Protein AF-A0A7K4F804-F1 (afdb_monomer_lite)

Structure (mmCIF, N/CA/C/O backbone):
data_AF-A0A7K4F804-F1
#
_entry.id   AF-A0A7K4F804-F1
#
loop_
_atom_site.group_PDB
_atom_site.id
_atom_site.type_symbol
_atom_site.label_atom_id
_atom_site.label_alt_id
_atom_site.label_comp_id
_atom_site.label_asym_id
_atom_site.label_entity_id
_atom_site.label_seq_id
_atom_site.pdbx_PDB_ins_code
_atom_site.Cartn_x
_atom_site.Cartn_y
_atom_site.Cartn_z
_atom_site.occupancy
_atom_site.B_iso_or_equiv
_atom_site.auth_seq_id
_atom_site.auth_comp_id
_atom_site.auth_asym_id
_atom_site.auth_atom_id
_atom_site.pdbx_PDB_model_num
ATOM 1 N N . MET A 1 1 ? -7.819 -36.019 -19.120 1.00 39.34 1 MET A N 1
ATOM 2 C CA . MET A 1 1 ? -6.553 -35.539 -18.529 1.00 39.34 1 MET A CA 1
ATOM 3 C C . MET A 1 1 ? -6.756 -34.069 -18.214 1.00 39.34 1 MET A C 1
ATOM 5 O O . MET A 1 1 ? -6.611 -33.226 -19.093 1.00 39.34 1 MET A O 1
ATOM 9 N N . ASP A 1 2 ? -7.249 -33.785 -17.011 1.00 41.47 2 ASP A N 1
ATOM 10 C CA . ASP A 1 2 ? -7.582 -32.423 -16.605 1.00 41.47 2 ASP A CA 1
ATOM 11 C C . ASP A 1 2 ? -6.303 -31.604 -16.473 1.00 41.47 2 ASP A C 1
ATOM 13 O O . ASP A 1 2 ? -5.408 -31.933 -15.695 1.00 41.47 2 ASP A O 1
ATOM 17 N N . LYS A 1 3 ? -6.200 -30.529 -17.260 1.00 46.41 3 LYS A N 1
ATOM 18 C CA . LYS A 1 3 ? -5.181 -29.506 -17.043 1.00 46.41 3 LYS A CA 1
ATOM 19 C C . LYS A 1 3 ? -5.482 -28.873 -15.690 1.00 46.41 3 LYS A C 1
ATOM 21 O O . LYS A 1 3 ? -6.382 -28.041 -15.589 1.00 46.41 3 LYS A O 1
ATOM 26 N N . GLN A 1 4 ? -4.737 -29.268 -14.661 1.00 49.12 4 GLN A N 1
ATOM 27 C CA . GLN A 1 4 ? -4.652 -28.530 -13.407 1.00 49.12 4 GLN A CA 1
ATOM 28 C C . GLN A 1 4 ? -4.276 -27.087 -13.767 1.00 49.12 4 GLN A C 1
ATOM 30 O O . GLN A 1 4 ? -3.139 -26.794 -14.137 1.00 49.12 4 GLN A O 1
ATOM 35 N N . LYS A 1 5 ? -5.261 -26.185 -13.758 1.00 51.41 5 LYS A N 1
ATOM 36 C CA . LYS A 1 5 ? -5.016 -24.749 -13.874 1.00 51.41 5 LYS A CA 1
ATOM 37 C C . LYS A 1 5 ? -4.172 -24.387 -12.659 1.00 51.41 5 LYS A C 1
ATOM 39 O O . LYS A 1 5 ? -4.686 -24.413 -11.542 1.00 51.41 5 LYS A O 1
ATOM 44 N N . LEU A 1 6 ? -2.888 -24.090 -12.867 1.00 54.19 6 LEU A N 1
ATOM 45 C CA . LEU A 1 6 ? -2.067 -23.462 -11.838 1.00 54.19 6 LEU A CA 1
ATOM 46 C C . LEU A 1 6 ? -2.849 -22.257 -11.316 1.00 54.19 6 LEU A C 1
ATOM 48 O O . LEU A 1 6 ? -3.247 -21.379 -12.086 1.00 54.19 6 LEU A O 1
ATOM 52 N N . LYS A 1 7 ? -3.141 -22.262 -10.016 1.00 62.34 7 LYS A N 1
ATOM 53 C CA . LYS A 1 7 ? -3.810 -21.145 -9.362 1.00 62.34 7 LYS A CA 1
ATOM 54 C C . LYS A 1 7 ? -2.771 -20.040 -9.202 1.00 62.34 7 LYS A C 1
ATOM 56 O O . LYS A 1 7 ? -2.090 -19.976 -8.185 1.00 62.34 7 LYS A O 1
ATOM 61 N N . VAL A 1 8 ? -2.629 -19.234 -10.252 1.00 69.69 8 VAL A N 1
ATOM 62 C CA . VAL A 1 8 ? -1.794 -18.030 -10.273 1.00 69.69 8 VAL A CA 1
ATOM 63 C C . VAL A 1 8 ? -2.197 -17.152 -9.089 1.00 69.69 8 VAL A C 1
ATOM 65 O O . VAL A 1 8 ? -3.376 -16.825 -8.932 1.00 69.69 8 VAL A O 1
ATOM 68 N N . ASN A 1 9 ? -1.237 -16.821 -8.232 1.00 79.06 9 ASN A N 1
ATOM 69 C CA . ASN A 1 9 ? -1.422 -15.937 -7.087 1.00 79.06 9 ASN A CA 1
ATOM 70 C C . ASN A 1 9 ? -0.278 -14.912 -7.039 1.00 79.06 9 ASN A C 1
ATOM 72 O O . ASN A 1 9 ? 0.678 -15.003 -7.801 1.00 79.06 9 ASN A O 1
ATOM 76 N N . PHE A 1 1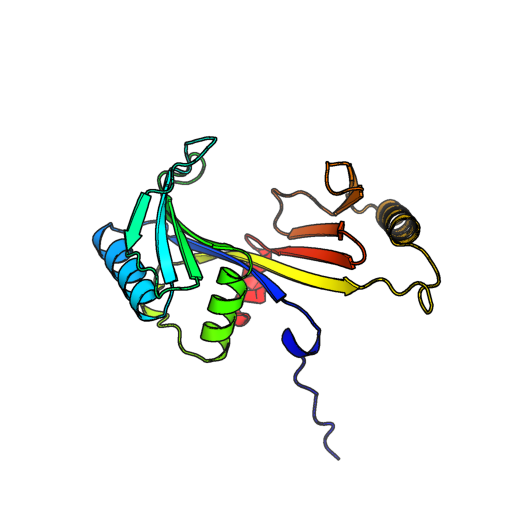0 ? -0.384 -13.898 -6.182 1.00 84.94 10 PHE A N 1
ATOM 77 C CA . PHE A 1 10 ? 0.621 -12.832 -6.163 1.00 84.94 10 PHE A CA 1
ATOM 78 C C . PHE A 1 10 ? 2.019 -13.342 -5.809 1.00 84.94 10 PHE A C 1
ATOM 80 O O . PHE A 1 10 ? 2.981 -12.964 -6.468 1.00 84.94 10 PHE A O 1
ATOM 87 N N . GLU A 1 11 ? 2.124 -14.261 -4.851 1.00 80.88 11 GLU A N 1
ATOM 88 C CA . GLU A 1 11 ? 3.401 -14.848 -4.450 1.00 80.88 11 GLU A CA 1
ATOM 89 C C . GLU A 1 11 ? 4.056 -15.626 -5.601 1.00 80.88 11 GLU A C 1
ATOM 91 O O . GLU A 1 11 ? 5.237 -15.425 -5.876 1.00 80.88 11 GLU A O 1
ATOM 96 N N . SER A 1 12 ? 3.288 -16.431 -6.349 1.00 82.81 12 SER A N 1
ATOM 97 C CA . SER A 1 12 ? 3.811 -17.189 -7.496 1.00 82.81 12 SER A CA 1
ATOM 98 C C . SER A 1 12 ? 4.311 -16.297 -8.635 1.00 82.81 12 SER A C 1
ATOM 100 O O . SER A 1 12 ? 5.178 -16.714 -9.398 1.00 82.81 12 SER A O 1
ATOM 102 N N . GLU A 1 13 ? 3.791 -15.072 -8.738 1.00 84.88 13 GLU A N 1
ATOM 103 C CA . GLU A 1 13 ? 4.169 -14.085 -9.756 1.00 84.88 13 GLU A CA 1
ATOM 104 C C . GLU A 1 13 ? 5.174 -13.034 -9.243 1.00 84.88 13 GLU A C 1
ATOM 106 O O . GLU A 1 13 ? 5.475 -12.071 -9.949 1.00 84.88 13 GLU A O 1
ATOM 111 N N . ASN A 1 14 ? 5.709 -13.199 -8.024 1.00 87.19 14 ASN A N 1
ATOM 112 C CA . ASN A 1 14 ? 6.571 -12.218 -7.346 1.00 87.19 14 ASN A CA 1
ATOM 113 C C . ASN A 1 14 ? 5.943 -10.810 -7.248 1.00 87.19 14 ASN A C 1
ATOM 115 O O . ASN A 1 14 ? 6.631 -9.791 -7.364 1.00 87.19 14 ASN A O 1
ATOM 119 N N . LEU A 1 15 ? 4.624 -10.758 -7.059 1.00 92.44 15 LEU A N 1
ATOM 120 C CA . LEU A 1 15 ? 3.866 -9.544 -6.783 1.00 92.44 15 LEU A CA 1
ATOM 121 C C . LEU A 1 15 ? 3.706 -9.358 -5.272 1.00 92.44 15 LEU A C 1
ATOM 123 O O . LEU A 1 15 ? 3.275 -10.261 -4.557 1.00 92.44 15 LEU A O 1
ATOM 127 N N . GLU A 1 16 ? 3.993 -8.153 -4.795 1.00 94.25 16 GLU A N 1
ATOM 128 C CA . GLU A 1 16 ? 3.825 -7.747 -3.402 1.00 94.25 16 GLU A CA 1
ATOM 129 C C . GLU A 1 16 ? 2.764 -6.648 -3.290 1.00 94.25 16 GLU A C 1
ATOM 131 O O . GLU A 1 16 ? 2.663 -5.764 -4.143 1.00 94.25 16 GLU A O 1
ATOM 136 N N . VAL A 1 17 ? 1.968 -6.687 -2.223 1.00 96.12 17 VAL A N 1
ATOM 137 C CA . VAL A 1 17 ? 1.030 -5.610 -1.890 1.00 96.12 17 VAL A CA 1
ATOM 138 C C . VAL A 1 17 ? 1.768 -4.538 -1.090 1.00 96.12 17 VAL A C 1
ATOM 140 O O . VAL A 1 17 ? 2.182 -4.788 0.037 1.00 96.12 17 VAL A O 1
ATOM 143 N N . ASP A 1 18 ? 1.898 -3.334 -1.647 1.00 96.69 18 ASP A N 1
ATOM 144 C CA . ASP A 1 18 ? 2.670 -2.229 -1.044 1.00 96.69 18 ASP A CA 1
ATOM 145 C C . ASP A 1 18 ? 1.784 -1.165 -0.384 1.00 96.69 18 ASP A C 1
ATOM 147 O O . ASP A 1 18 ? 2.228 -0.366 0.441 1.00 96.69 18 ASP A O 1
ATOM 151 N N . TYR A 1 19 ? 0.493 -1.141 -0.700 1.00 97.62 19 TYR A N 1
ATOM 152 C CA . TYR A 1 19 ? -0.427 -0.199 -0.077 1.00 97.62 19 TYR A CA 1
ATOM 153 C C . TYR A 1 19 ? -1.827 -0.780 -0.024 1.00 97.62 19 TYR A C 1
ATOM 155 O O . TYR A 1 19 ? -2.319 -1.284 -1.027 1.00 97.62 19 TYR A O 1
ATOM 163 N N . VAL A 1 20 ? -2.499 -0.632 1.116 1.00 97.19 20 VAL A N 1
ATOM 164 C CA . VAL A 1 20 ? -3.943 -0.860 1.246 1.00 97.19 20 VAL A CA 1
ATOM 165 C C . VAL A 1 20 ? -4.522 0.277 2.071 1.00 97.19 20 VAL A C 1
ATOM 167 O O . VAL A 1 20 ? -3.932 0.689 3.071 1.00 97.19 20 VAL A O 1
ATOM 170 N N . SER A 1 21 ? -5.678 0.807 1.686 1.00 96.31 21 SER A N 1
ATOM 171 C CA . SER A 1 21 ? -6.427 1.689 2.577 1.00 96.31 21 SER A CA 1
ATOM 172 C C . SER A 1 21 ? -7.922 1.484 2.522 1.00 96.31 21 SER A C 1
ATOM 174 O O . SER A 1 21 ? -8.481 1.151 1.480 1.00 96.31 21 SER A O 1
ATOM 176 N N . PHE A 1 22 ? -8.561 1.776 3.646 1.00 95.44 22 PHE A N 1
ATOM 177 C CA . PHE A 1 22 ? -10.001 1.757 3.818 1.00 95.44 22 PHE A CA 1
ATOM 178 C C . PHE A 1 22 ? -10.495 3.138 4.215 1.00 95.44 22 PHE A C 1
ATOM 180 O O . PHE A 1 22 ? -9.854 3.854 4.987 1.00 95.44 22 PHE A O 1
ATOM 187 N N . LYS A 1 23 ? -11.635 3.514 3.652 1.00 94.44 23 LYS A N 1
ATOM 188 C CA . LYS A 1 23 ? -12.335 4.760 3.913 1.00 94.44 23 LYS A CA 1
ATOM 189 C C . LYS A 1 23 ? -13.575 4.462 4.731 1.00 94.44 23 LYS A C 1
ATOM 191 O O . LYS A 1 23 ? -14.434 3.732 4.255 1.00 94.44 23 LYS A O 1
ATOM 196 N N . PHE A 1 24 ? -13.671 5.084 5.892 1.00 94.81 24 PHE A N 1
ATOM 197 C CA . PHE A 1 24 ? -14.877 5.111 6.701 1.00 94.81 24 PHE A CA 1
ATOM 198 C C . PHE A 1 24 ? -15.487 6.508 6.615 1.00 94.81 24 PHE A C 1
ATOM 200 O O . PHE A 1 24 ? -14.805 7.489 6.934 1.00 94.81 24 PHE A O 1
ATOM 207 N N . GLN A 1 25 ? -16.726 6.599 6.123 1.00 92.38 25 GLN A N 1
ATOM 208 C CA . GLN A 1 25 ? -17.439 7.875 6.017 1.00 92.38 25 GLN A CA 1
ATOM 209 C C . GLN A 1 25 ? -17.662 8.461 7.409 1.00 92.38 25 GLN A C 1
ATOM 211 O O . GLN A 1 25 ? -17.207 9.569 7.683 1.00 92.38 25 GLN A O 1
ATOM 216 N N . ASP A 1 26 ? -18.223 7.640 8.289 1.00 88.75 26 ASP A N 1
ATOM 217 C CA . ASP A 1 26 ? -18.403 7.919 9.700 1.00 88.75 26 ASP A CA 1
ATOM 218 C C . ASP A 1 26 ? -17.723 6.775 10.461 1.00 88.75 26 ASP A C 1
ATOM 220 O O . ASP A 1 26 ? -18.044 5.609 10.257 1.00 88.75 26 ASP A O 1
ATOM 224 N N . LEU A 1 27 ? -16.688 7.097 11.240 1.00 93.44 27 LEU A N 1
ATOM 225 C CA . LEU A 1 27 ? -16.042 6.147 12.148 1.00 93.44 27 LEU A CA 1
ATOM 226 C C . LEU A 1 27 ? -15.973 6.809 13.506 1.00 93.44 27 LEU A C 1
ATOM 228 O O . LEU A 1 27 ? -15.162 7.723 13.716 1.00 93.44 27 LEU A O 1
ATOM 232 N N . GLU A 1 28 ? -16.828 6.366 14.416 1.00 92.69 28 GLU A N 1
ATOM 233 C CA . GLU A 1 28 ? -16.850 6.920 15.754 1.00 92.69 28 GLU A CA 1
ATOM 234 C C . GLU A 1 28 ? -15.531 6.637 16.477 1.00 92.69 28 GLU A C 1
ATOM 236 O O . GLU A 1 28 ? -14.800 5.681 16.198 1.00 92.69 28 GLU A O 1
ATOM 241 N N . ASN A 1 29 ? -15.211 7.466 17.472 1.00 93.25 29 ASN A N 1
ATOM 242 C CA . ASN A 1 29 ? -13.998 7.260 18.257 1.00 93.25 29 ASN A CA 1
ATOM 243 C C . ASN A 1 29 ? -13.993 5.888 18.960 1.00 93.25 29 ASN A C 1
ATOM 245 O O . ASN A 1 29 ? -12.942 5.260 19.066 1.00 93.25 29 ASN A O 1
ATOM 249 N N . SER A 1 30 ? -15.159 5.418 19.407 1.00 94.81 30 SER A N 1
ATOM 250 C CA . SER A 1 30 ? -15.338 4.113 20.050 1.00 94.81 30 SER A CA 1
ATOM 251 C C . SER A 1 30 ? -14.987 2.959 19.095 1.00 94.81 30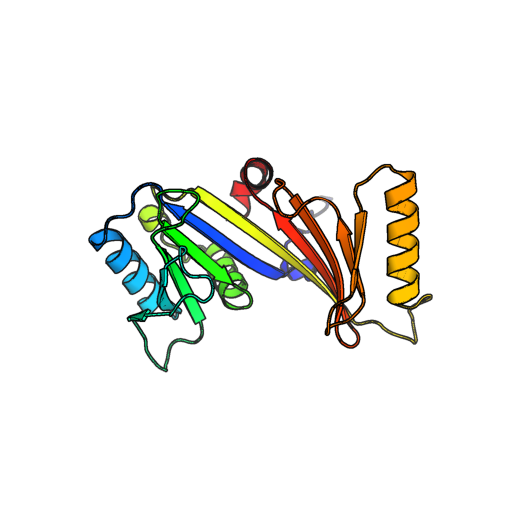 SER A C 1
ATOM 253 O O . SER A 1 30 ? -14.224 2.063 19.457 1.00 94.81 30 SER A O 1
ATOM 255 N N . GLU A 1 31 ? -15.471 3.006 17.856 1.00 95.38 31 GLU A N 1
ATOM 256 C CA . GLU A 1 31 ? -15.203 2.026 16.798 1.00 95.38 31 GLU A CA 1
ATOM 257 C C . GLU A 1 31 ? -13.743 2.057 16.360 1.00 95.38 31 GLU A C 1
ATOM 259 O O . GLU A 1 31 ? -13.097 1.015 16.244 1.00 95.38 31 GLU A O 1
ATOM 264 N N . ARG A 1 32 ? -13.176 3.257 16.210 1.00 95.88 32 ARG A N 1
ATOM 265 C CA . ARG A 1 32 ? -11.754 3.434 15.910 1.00 95.88 32 ARG A CA 1
ATOM 266 C C . ARG A 1 32 ? -10.862 2.819 16.987 1.00 95.88 32 ARG A C 1
ATOM 268 O O . ARG A 1 32 ? -9.871 2.175 16.651 1.00 95.88 32 ARG A O 1
ATOM 275 N N . ILE A 1 33 ? -11.200 2.998 18.267 1.00 96.94 33 ILE A N 1
ATOM 276 C CA . ILE A 1 33 ? -10.480 2.372 19.387 1.00 96.94 33 ILE A CA 1
ATOM 277 C C . ILE A 1 33 ? -10.599 0.845 19.317 1.00 96.94 33 ILE A C 1
ATOM 279 O O . ILE A 1 33 ? -9.587 0.164 19.470 1.00 96.94 33 ILE A O 1
ATOM 283 N N . LYS A 1 34 ? -11.791 0.302 19.026 1.00 97.19 34 LYS A N 1
ATOM 284 C CA . LYS A 1 34 ? -11.992 -1.148 18.841 1.00 97.19 34 LYS A CA 1
ATOM 285 C C . LYS A 1 34 ? -11.120 -1.703 17.710 1.00 97.19 34 LYS A C 1
ATOM 287 O O . LYS A 1 34 ? -10.421 -2.689 17.921 1.00 97.19 34 LYS A O 1
ATOM 292 N N . LEU A 1 35 ? -11.108 -1.047 16.547 1.00 97.69 35 LEU A N 1
ATOM 293 C CA . LEU A 1 35 ? -10.252 -1.398 15.406 1.00 97.69 35 LEU A CA 1
ATOM 294 C C . LEU A 1 35 ? -8.763 -1.337 15.768 1.00 97.69 35 LEU A C 1
ATOM 296 O O . LEU A 1 35 ? -8.015 -2.264 15.469 1.00 97.69 35 LEU A O 1
ATOM 300 N N . ALA A 1 36 ? -8.327 -0.263 16.428 1.00 97.94 36 ALA A N 1
ATOM 301 C CA . ALA A 1 36 ? -6.934 -0.091 16.828 1.00 97.94 36 ALA A CA 1
ATOM 302 C C . ALA A 1 36 ? -6.480 -1.164 17.834 1.00 97.94 36 ALA A C 1
ATOM 304 O O . ALA A 1 36 ? -5.377 -1.692 17.699 1.00 97.94 36 ALA A O 1
ATOM 305 N N . ASN A 1 37 ? -7.338 -1.516 18.797 1.00 98.19 37 ASN A N 1
ATOM 306 C CA . ASN A 1 37 ? -7.077 -2.587 19.756 1.00 98.19 37 ASN A CA 1
ATOM 307 C C . ASN A 1 37 ? -7.050 -3.961 19.073 1.00 98.19 37 ASN A C 1
ATOM 309 O O . ASN A 1 37 ? -6.147 -4.748 19.319 1.00 98.19 37 ASN A O 1
ATOM 313 N N . TYR A 1 38 ? -7.985 -4.233 18.158 1.00 98.44 38 TYR A N 1
ATOM 314 C CA . TYR A 1 38 ? -7.970 -5.461 17.359 1.00 98.44 38 TYR A CA 1
ATOM 315 C C . TYR A 1 38 ? -6.637 -5.636 16.623 1.00 98.44 38 TYR A C 1
ATOM 317 O O . TYR A 1 38 ? -5.998 -6.680 16.732 1.00 98.44 38 TYR A O 1
ATOM 325 N N . PHE A 1 39 ? -6.178 -4.590 15.931 1.00 98.38 39 PHE A N 1
ATOM 326 C CA . PHE A 1 39 ? -4.902 -4.606 15.221 1.00 98.38 39 PHE A CA 1
ATOM 327 C C . PHE A 1 39 ? -3.694 -4.741 16.151 1.00 98.38 39 PHE A C 1
ATOM 329 O O . PHE A 1 39 ? -2.724 -5.414 15.797 1.00 98.38 39 PHE A O 1
ATOM 336 N N . TYR A 1 40 ? -3.772 -4.156 17.345 1.00 98.44 40 TYR A N 1
ATOM 337 C CA . TYR A 1 40 ? -2.765 -4.319 18.385 1.00 98.44 40 TYR A CA 1
ATOM 338 C C . TYR A 1 40 ? -2.579 -5.780 18.797 1.00 98.44 40 TYR A C 1
ATOM 340 O O . TYR A 1 40 ? -1.438 -6.249 18.808 1.00 98.44 40 TYR A O 1
ATOM 348 N N . GLU A 1 41 ? -3.672 -6.512 19.022 1.00 97.94 41 GLU A N 1
ATOM 349 C CA . GLU A 1 41 ? -3.640 -7.938 19.381 1.00 97.94 41 GLU A CA 1
ATOM 350 C C . GLU A 1 41 ? -3.052 -8.824 18.271 1.00 97.94 41 GLU A C 1
ATOM 352 O O . GLU A 1 41 ? -2.424 -9.844 18.551 1.00 97.94 41 GLU A O 1
ATOM 357 N N . ILE A 1 42 ? -3.191 -8.423 17.003 1.00 97.31 42 ILE A N 1
ATOM 358 C CA . ILE A 1 42 ? -2.647 -9.166 15.852 1.00 97.31 42 ILE A CA 1
ATOM 359 C C . ILE A 1 42 ? -1.299 -8.624 15.346 1.00 97.31 42 ILE A C 1
ATOM 361 O O . ILE A 1 42 ? -0.867 -8.957 14.242 1.00 97.31 42 ILE A O 1
ATOM 365 N N . GLY A 1 43 ? -0.601 -7.818 16.154 1.00 97.88 43 GLY A N 1
ATOM 366 C CA . GLY A 1 43 ? 0.807 -7.473 15.928 1.00 97.88 43 GLY A CA 1
ATOM 367 C C . GLY A 1 43 ? 1.080 -6.116 15.267 1.00 97.88 43 GLY A C 1
ATOM 368 O O . GLY A 1 43 ? 2.214 -5.878 14.827 1.00 97.88 43 GLY A O 1
ATOM 369 N N . PHE A 1 44 ? 0.090 -5.221 15.203 1.00 98.62 44 PHE A N 1
ATOM 370 C CA . PHE A 1 44 ? 0.227 -3.876 14.637 1.00 98.62 44 PHE A CA 1
ATOM 371 C C . PHE A 1 44 ? 0.174 -2.792 15.716 1.00 98.62 44 PHE A C 1
ATOM 373 O O . PHE A 1 44 ? -0.754 -2.706 16.506 1.00 98.62 44 PHE A O 1
ATOM 380 N N . ASN A 1 45 ? 1.137 -1.882 15.715 1.00 98.56 45 ASN A N 1
ATOM 381 C CA . ASN A 1 45 ? 1.031 -0.628 16.451 1.00 98.56 45 ASN A CA 1
ATOM 382 C C . ASN A 1 45 ? 0.094 0.337 15.719 1.00 98.56 45 ASN A C 1
ATOM 384 O O . ASN A 1 45 ? 0.146 0.465 14.497 1.00 98.56 45 ASN A O 1
ATOM 388 N N . SER A 1 46 ? -0.737 1.054 16.464 1.00 98.25 46 SER A N 1
ATOM 389 C CA . SER A 1 46 ? -1.718 1.978 15.899 1.00 98.25 46 SER A CA 1
ATOM 390 C C . SER A 1 46 ? -1.334 3.423 16.171 1.00 98.25 46 SER A C 1
ATOM 392 O O . SER A 1 46 ? -1.018 3.785 17.306 1.00 98.25 46 SER A O 1
ATOM 394 N N . 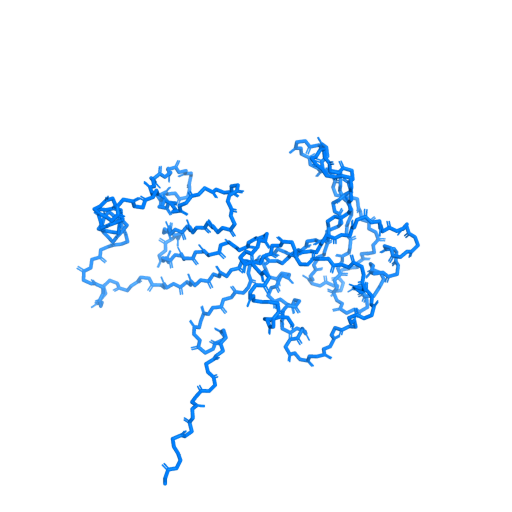TYR A 1 47 ? -1.420 4.256 15.137 1.00 97.94 47 TYR A N 1
ATOM 395 C CA . TYR A 1 47 ? -1.195 5.697 15.216 1.00 97.94 47 TYR A CA 1
ATOM 396 C C . TYR A 1 47 ? -2.369 6.457 14.606 1.00 97.94 47 TYR A C 1
ATOM 398 O O . TYR A 1 47 ? -3.054 5.947 13.720 1.00 97.94 47 TYR A O 1
ATOM 406 N N . GLN A 1 48 ? -2.547 7.708 15.013 1.00 96.06 48 GLN A N 1
ATOM 407 C CA . GLN A 1 48 ? -3.419 8.662 14.338 1.00 96.06 48 GLN A CA 1
ATOM 408 C C . GLN A 1 48 ? -2.638 9.893 13.881 1.00 96.06 48 GLN A C 1
ATOM 410 O O . GLN A 1 48 ? -1.710 10.336 14.556 1.00 96.06 48 GLN A O 1
ATOM 415 N N . GLU A 1 49 ? -3.027 10.470 12.752 1.00 95.19 49 GLU A N 1
ATOM 416 C CA . GLU A 1 49 ? -2.448 11.710 12.237 1.00 95.19 49 GLU A CA 1
ATOM 417 C C . GLU A 1 49 ? -3.523 12.578 11.565 1.00 95.19 49 GLU A C 1
ATOM 419 O O . GLU A 1 49 ? -4.515 12.065 11.045 1.00 95.19 49 GLU A O 1
ATOM 424 N N . SER A 1 50 ? -3.327 13.899 11.554 1.00 91.12 50 SER A N 1
ATOM 425 C CA . SER A 1 50 ? -4.240 14.815 10.862 1.00 91.12 50 SER A CA 1
ATOM 426 C C . SER A 1 50 ? -3.882 14.940 9.382 1.00 91.12 50 SER A C 1
ATOM 428 O O . SER A 1 50 ? -2.768 15.329 9.031 1.00 91.12 50 SER A O 1
ATOM 430 N N . GLY A 1 51 ? -4.857 14.700 8.508 1.00 87.31 51 GLY A N 1
ATOM 431 C CA . GLY A 1 51 ? -4.743 14.894 7.064 1.00 87.31 51 GLY A CA 1
ATOM 432 C C . GLY A 1 51 ? -4.746 16.363 6.616 1.00 87.31 51 GLY A C 1
ATOM 433 O O . GLY A 1 51 ? -4.589 16.625 5.422 1.00 87.31 51 GLY A O 1
ATOM 434 N N . LYS A 1 52 ? -4.934 17.331 7.530 1.00 84.69 52 LYS A N 1
ATOM 435 C CA . LYS A 1 52 ? -4.829 18.775 7.226 1.00 84.69 52 LYS A CA 1
ATOM 436 C C . LYS A 1 52 ? -3.386 19.264 7.195 1.00 84.69 52 LYS A C 1
ATOM 438 O O . LYS A 1 52 ? -3.095 20.257 6.532 1.00 84.69 52 LYS A O 1
ATOM 443 N N . LEU A 1 53 ? -2.497 18.597 7.927 1.00 79.81 53 LEU A N 1
ATOM 444 C CA . LEU A 1 53 ? -1.118 19.032 8.089 1.00 79.81 53 LEU A CA 1
ATOM 445 C C . LEU A 1 53 ? -0.277 18.603 6.885 1.00 79.81 53 LEU A C 1
ATOM 447 O O . LEU A 1 53 ? -0.371 17.473 6.411 1.00 79.81 53 LEU A O 1
ATOM 451 N N . LYS A 1 54 ? 0.580 19.511 6.406 1.00 75.25 54 LYS A N 1
ATOM 452 C CA . LYS A 1 54 ? 1.571 19.205 5.362 1.00 75.25 54 LYS A CA 1
ATOM 453 C C . LYS A 1 54 ? 2.577 18.151 5.844 1.00 75.25 54 LYS A C 1
ATOM 455 O O . LYS A 1 54 ? 2.988 17.301 5.061 1.00 75.25 54 LYS A O 1
ATOM 460 N N . GLU A 1 55 ? 2.913 18.202 7.131 1.00 82.00 55 GLU A N 1
ATOM 461 C CA . GLU A 1 55 ? 3.763 17.248 7.844 1.00 82.00 55 GLU A CA 1
ATOM 462 C C . GLU A 1 55 ? 2.975 16.708 9.047 1.00 82.00 55 GLU A C 1
ATOM 464 O O . GLU A 1 55 ? 2.949 17.333 10.109 1.00 82.00 55 GLU A O 1
ATOM 469 N N . PRO A 1 56 ? 2.229 15.603 8.871 1.00 82.81 56 PRO A N 1
ATOM 470 C CA . PRO A 1 56 ? 1.375 15.071 9.922 1.00 82.81 56 PRO A CA 1
ATOM 471 C C . PRO A 1 56 ? 2.189 14.528 11.097 1.00 82.81 56 PRO A C 1
ATOM 473 O O . PRO A 1 56 ? 3.063 13.677 10.928 1.00 82.81 56 PRO A O 1
ATOM 476 N N . ILE A 1 57 ? 1.851 14.978 12.305 1.00 87.81 57 ILE A N 1
ATOM 477 C CA . ILE A 1 57 ? 2.370 14.399 13.545 1.00 87.81 57 ILE A CA 1
ATOM 478 C C . ILE A 1 57 ? 1.622 13.091 13.809 1.00 87.81 57 ILE A C 1
ATOM 480 O O . ILE A 1 57 ? 0.389 13.071 13.845 1.00 87.81 57 ILE A O 1
ATOM 484 N N . ARG A 1 58 ? 2.372 12.001 13.998 1.00 92.50 58 ARG A N 1
ATOM 485 C CA . ARG A 1 58 ? 1.817 10.696 14.370 1.00 92.50 58 ARG A CA 1
ATOM 486 C C . ARG A 1 58 ? 1.678 10.595 15.878 1.00 92.50 58 ARG A C 1
ATOM 488 O O . ARG A 1 58 ? 2.671 10.483 16.590 1.00 92.50 58 ARG A O 1
ATOM 495 N N . ASN A 1 59 ? 0.440 10.563 16.344 1.00 94.56 59 ASN A N 1
ATOM 496 C CA . ASN A 1 59 ? 0.117 10.341 17.743 1.00 94.56 59 ASN A CA 1
ATOM 497 C C . ASN A 1 59 ? -0.119 8.841 17.975 1.00 94.56 59 ASN A C 1
ATOM 499 O O . ASN A 1 59 ? -0.931 8.248 17.259 1.00 94.56 59 ASN A O 1
ATOM 503 N N . PRO A 1 60 ? 0.574 8.204 18.931 1.00 96.62 60 PRO A N 1
ATOM 504 C CA . PRO A 1 60 ? 0.352 6.797 19.244 1.00 96.62 60 PRO A CA 1
ATOM 505 C C . PRO A 1 60 ? -1.047 6.581 19.839 1.00 96.62 60 PRO A C 1
ATOM 507 O O . PRO A 1 60 ? -1.544 7.419 20.586 1.00 96.62 60 PRO A O 1
ATOM 510 N N . MET A 1 61 ? -1.670 5.450 19.507 1.00 96.44 61 MET A N 1
ATOM 511 C CA . MET A 1 61 ? -2.932 4.994 20.106 1.00 96.44 61 MET A CA 1
ATOM 512 C C . MET A 1 61 ? -2.703 3.741 20.955 1.00 96.44 61 MET A C 1
ATOM 514 O O . MET A 1 61 ? -2.931 3.760 22.157 1.00 96.44 61 MET A O 1
ATOM 518 N N . PHE A 1 62 ? -2.194 2.677 20.331 1.00 97.38 62 PHE A N 1
ATOM 519 C CA . PHE A 1 62 ? -1.840 1.413 20.979 1.00 97.38 62 PHE A CA 1
ATOM 520 C C . PHE A 1 62 ? -0.470 0.994 20.464 1.00 97.38 62 PHE A C 1
ATOM 522 O O . PHE A 1 62 ? -0.321 0.740 19.266 1.00 97.38 62 PHE A O 1
ATOM 529 N N . ILE A 1 63 ? 0.538 0.988 21.337 1.00 97.31 63 ILE A N 1
ATOM 530 C CA . ILE A 1 63 ? 1.921 0.720 20.945 1.00 97.31 63 ILE A CA 1
ATOM 531 C C . ILE A 1 63 ? 2.614 -0.239 21.904 1.00 97.31 63 ILE A C 1
ATOM 533 O O . ILE A 1 63 ? 2.422 -0.192 23.115 1.00 97.31 63 ILE A O 1
ATOM 537 N N . THR A 1 64 ? 3.465 -1.091 21.349 1.00 97.25 64 THR A N 1
ATOM 538 C CA . THR A 1 64 ? 4.389 -1.939 22.098 1.00 97.25 64 THR A CA 1
ATOM 539 C C . THR A 1 64 ? 5.619 -2.233 21.251 1.00 97.25 64 THR A C 1
ATOM 541 O O . THR A 1 64 ? 5.551 -2.265 20.020 1.00 97.25 64 THR A O 1
ATOM 544 N N . SER A 1 65 ? 6.755 -2.477 21.901 1.00 96.50 65 SER A N 1
ATOM 545 C CA . SER A 1 65 ? 7.989 -2.892 21.224 1.00 96.50 65 SER A CA 1
ATOM 546 C C . SER A 1 65 ? 7.900 -4.305 20.635 1.00 96.50 65 SER A C 1
ATOM 548 O O . SER A 1 65 ? 8.720 -4.670 19.797 1.00 96.50 65 SER A O 1
ATOM 550 N N . LYS A 1 66 ? 6.904 -5.101 21.050 1.00 97.00 66 LYS A N 1
ATOM 551 C CA . LYS A 1 66 ? 6.674 -6.462 20.538 1.00 97.00 66 LYS A CA 1
ATOM 552 C C . LYS A 1 66 ? 6.071 -6.477 19.130 1.00 97.00 66 LYS A C 1
ATOM 554 O O . LYS A 1 66 ? 6.341 -7.399 18.361 1.00 97.00 66 LYS A O 1
ATOM 559 N N . ASN A 1 67 ? 5.273 -5.467 18.794 1.00 97.69 67 ASN A N 1
ATOM 560 C CA . ASN A 1 67 ? 4.567 -5.379 17.522 1.00 97.69 67 ASN A CA 1
ATOM 561 C C . ASN A 1 67 ? 5.522 -4.887 16.434 1.00 97.69 67 ASN A C 1
ATOM 563 O O . ASN A 1 67 ? 6.255 -3.915 16.618 1.00 97.69 67 ASN A O 1
ATOM 567 N N . ARG A 1 68 ? 5.512 -5.576 15.291 1.00 96.50 68 ARG A N 1
ATOM 568 C CA . ARG A 1 68 ? 6.454 -5.338 14.181 1.00 96.50 68 ARG A CA 1
ATOM 569 C C . ARG A 1 68 ? 5.856 -4.511 13.053 1.00 96.50 68 ARG A C 1
ATOM 571 O O . ARG A 1 68 ? 6.600 -3.973 12.239 1.00 96.50 68 ARG A O 1
ATOM 578 N N . TYR A 1 69 ? 4.532 -4.421 13.011 1.00 98.38 69 TYR A N 1
ATOM 579 C CA . TYR A 1 69 ? 3.801 -3.720 11.967 1.00 98.38 69 TYR A CA 1
ATOM 580 C C . TYR A 1 69 ? 3.090 -2.500 12.530 1.00 98.38 69 TYR A C 1
ATOM 582 O O . TYR A 1 69 ? 3.040 -2.292 13.742 1.00 98.38 69 TYR A O 1
ATOM 590 N N . GLN A 1 70 ? 2.580 -1.652 11.646 1.00 97.94 70 GLN A N 1
ATOM 591 C CA . GLN A 1 70 ? 1.950 -0.392 11.999 1.00 97.94 70 GLN A CA 1
ATOM 592 C C . GLN A 1 70 ? 0.756 -0.092 11.097 1.00 97.94 70 GLN A C 1
ATOM 594 O O . GLN A 1 70 ? 0.810 -0.308 9.884 1.00 97.94 70 GLN A O 1
ATOM 599 N N . ILE A 1 71 ? -0.286 0.482 11.690 1.00 98.19 71 ILE A N 1
ATOM 600 C CA . ILE A 1 71 ? -1.413 1.087 10.985 1.00 98.19 71 ILE A CA 1
ATOM 601 C C . ILE A 1 71 ? -1.530 2.561 11.344 1.00 98.19 71 ILE A C 1
ATOM 603 O O . ILE A 1 71 ? -1.127 2.996 12.426 1.00 98.19 71 ILE A O 1
ATOM 607 N N . VAL A 1 72 ? -2.097 3.341 10.427 1.00 97.94 72 VAL A N 1
ATOM 608 C CA . VAL A 1 72 ? -2.326 4.767 10.656 1.00 97.94 72 VAL A CA 1
ATOM 609 C C . VAL A 1 72 ? -3.758 5.134 10.301 1.00 97.94 72 VAL A C 1
ATOM 611 O O . VAL A 1 72 ? -4.197 4.913 9.171 1.00 97.94 72 VAL A O 1
ATOM 614 N N . PHE A 1 73 ? -4.452 5.753 11.250 1.00 97.19 73 PHE A N 1
ATOM 615 C CA . PHE A 1 73 ? -5.711 6.451 11.031 1.00 97.19 73 PHE A CA 1
ATOM 616 C C . PHE A 1 73 ? -5.415 7.901 10.645 1.00 97.19 73 PHE A C 1
ATOM 618 O O . PHE A 1 73 ? -4.875 8.669 11.438 1.00 97.19 73 PHE A O 1
ATOM 625 N N . VAL A 1 74 ? -5.760 8.293 9.423 1.00 95.06 74 VAL A N 1
ATOM 626 C CA . VAL A 1 74 ? -5.693 9.689 8.985 1.00 95.06 74 VAL A CA 1
ATOM 627 C C . VAL A 1 74 ? -7.065 10.315 9.177 1.00 95.06 74 VAL A C 1
ATOM 629 O O . VAL A 1 74 ? -8.014 9.972 8.463 1.00 95.06 74 VAL A O 1
ATOM 632 N N . ILE A 1 75 ? -7.149 11.226 10.139 1.00 91.50 75 ILE A N 1
ATOM 633 C CA . ILE A 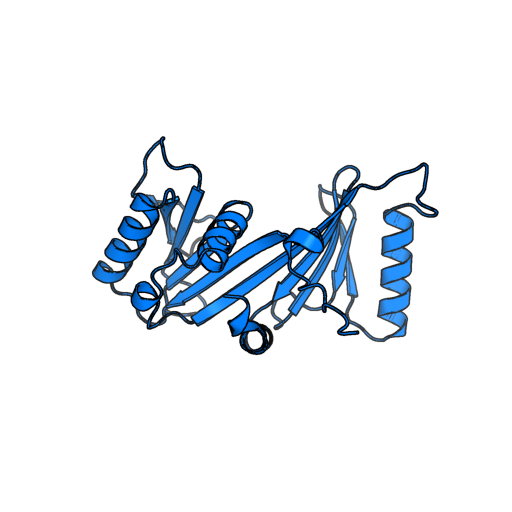1 75 ? -8.368 11.946 10.517 1.00 91.50 75 ILE A CA 1
ATOM 634 C C . ILE A 1 75 ? -8.379 13.344 9.892 1.00 91.50 75 ILE A C 1
ATOM 636 O O . ILE A 1 75 ? -7.343 13.838 9.444 1.00 91.50 75 ILE A O 1
ATOM 640 N N . ASP A 1 76 ? -9.542 13.993 9.854 1.00 82.31 76 ASP A N 1
ATOM 641 C CA . ASP A 1 76 ? -9.690 15.389 9.418 1.00 82.31 76 ASP A CA 1
ATOM 642 C C . ASP A 1 76 ? -9.180 15.683 7.995 1.00 82.31 76 ASP A C 1
ATOM 644 O O . ASP A 1 76 ? -8.548 16.706 7.739 1.00 82.31 76 ASP A O 1
ATOM 648 N N . ASN A 1 77 ? -9.430 14.803 7.026 1.00 79.94 77 ASN A N 1
ATOM 649 C CA . ASN A 1 77 ? -8.956 15.018 5.658 1.00 79.94 77 ASN A CA 1
ATOM 650 C C . ASN A 1 77 ? -9.582 16.280 5.022 1.00 79.94 77 ASN A C 1
ATOM 652 O O . ASN A 1 77 ? -10.798 16.404 4.905 1.00 79.94 77 ASN A O 1
ATOM 656 N N . SER A 1 78 ? -8.747 17.194 4.512 1.00 74.81 78 SER A N 1
ATOM 657 C CA . SER A 1 78 ? -9.195 18.473 3.918 1.00 74.81 78 SER A CA 1
ATOM 658 C C . SER A 1 78 ? -10.072 18.331 2.668 1.00 74.81 78 SER A C 1
ATOM 660 O O . SER A 1 78 ? -10.758 19.271 2.283 1.00 74.81 78 SER A O 1
ATOM 662 N N . ARG A 1 79 ? -10.037 17.168 2.009 1.00 76.31 79 ARG A N 1
ATOM 663 C CA . ARG A 1 79 ? -10.757 16.898 0.753 1.00 76.31 79 ARG A CA 1
ATOM 664 C C . ARG A 1 79 ? -11.974 15.991 0.915 1.00 76.31 79 ARG A C 1
ATOM 666 O O . ARG A 1 79 ? -12.715 15.826 -0.047 1.00 76.31 79 ARG A O 1
ATOM 673 N N . TRP A 1 80 ? -12.126 15.341 2.065 1.00 83.38 80 TRP A N 1
ATOM 674 C CA . TRP A 1 80 ? -13.193 14.375 2.308 1.00 83.38 80 TRP A CA 1
ATOM 675 C C . TRP A 1 80 ? -13.415 14.234 3.818 1.00 83.38 80 TRP A C 1
ATOM 677 O O . TRP A 1 80 ? -12.477 13.843 4.511 1.00 83.38 80 TRP A O 1
ATOM 687 N N . PRO A 1 81 ? -14.612 14.550 4.337 1.00 82.88 81 PRO A N 1
ATOM 688 C CA . PRO A 1 81 ? -14.916 14.358 5.747 1.00 82.88 81 PRO A CA 1
ATOM 689 C C . PRO A 1 81 ? -15.068 12.855 6.006 1.00 82.88 81 PRO A C 1
ATOM 691 O O . PRO A 1 81 ? -16.049 12.255 5.582 1.00 82.88 81 PRO A O 1
ATOM 694 N N . GLY A 1 82 ? -14.049 12.244 6.610 1.00 92.06 82 GLY A N 1
ATOM 695 C CA . GLY A 1 82 ? -14.015 10.819 6.928 1.00 92.06 82 GLY A CA 1
ATOM 696 C C . GLY A 1 82 ? -12.640 10.364 7.422 1.00 92.06 82 GLY A C 1
ATOM 697 O O . GLY A 1 82 ? -11.650 11.110 7.354 1.00 92.06 82 GLY A O 1
ATOM 698 N N . THR A 1 83 ? -12.576 9.124 7.911 1.00 95.06 83 THR A N 1
ATOM 699 C CA . THR A 1 83 ? -11.342 8.510 8.423 1.00 95.06 83 THR A CA 1
ATOM 700 C C . THR A 1 83 ? -10.745 7.564 7.387 1.00 95.06 83 THR A C 1
ATOM 702 O O . THR A 1 83 ? -11.424 6.694 6.842 1.00 95.06 83 THR A O 1
ATOM 705 N N . LEU A 1 84 ? -9.447 7.716 7.117 1.00 95.75 84 LEU A N 1
ATOM 706 C CA . LEU A 1 84 ? -8.696 6.801 6.259 1.00 95.75 84 LEU A CA 1
ATOM 707 C C . LEU A 1 84 ? -7.803 5.904 7.118 1.00 95.75 84 LEU A C 1
ATOM 709 O O . LEU A 1 84 ? -6.838 6.385 7.706 1.00 95.75 84 LEU A O 1
ATOM 713 N N . LEU A 1 85 ? -8.070 4.603 7.136 1.00 97.31 85 LEU A N 1
ATOM 714 C CA . LEU A 1 85 ? -7.150 3.605 7.679 1.00 97.31 85 LEU A CA 1
ATOM 715 C C . LEU A 1 85 ? -6.180 3.183 6.572 1.00 97.31 85 LEU A C 1
ATOM 717 O O . LEU A 1 85 ? -6.625 2.737 5.516 1.00 97.31 85 LEU A O 1
ATOM 721 N N . LYS A 1 86 ? -4.867 3.330 6.779 1.00 97.06 86 LYS A N 1
ATOM 722 C CA . LYS A 1 86 ? -3.849 2.961 5.780 1.00 97.06 86 LYS A CA 1
ATOM 723 C C . LYS A 1 86 ? -2.812 1.972 6.311 1.00 97.06 86 LYS A C 1
ATOM 725 O O . LYS A 1 86 ? -2.316 2.107 7.430 1.00 97.06 86 LYS A O 1
ATOM 730 N N . PHE A 1 87 ? -2.432 1.060 5.423 1.00 98.25 87 PHE A N 1
ATOM 731 C CA . PHE A 1 87 ? -1.326 0.118 5.524 1.00 98.25 87 PHE A CA 1
ATOM 732 C C . PHE A 1 87 ? -0.341 0.444 4.398 1.00 98.25 87 PHE A C 1
ATOM 734 O O . PHE A 1 87 ? -0.751 0.624 3.251 1.00 98.25 87 PHE A O 1
ATOM 741 N N . THR A 1 88 ? 0.950 0.549 4.712 1.00 96.62 88 THR A N 1
ATOM 742 C CA . THR A 1 88 ? 1.989 0.930 3.738 1.00 96.62 88 THR A CA 1
ATOM 743 C C . THR A 1 88 ? 3.189 -0.007 3.803 1.00 96.62 88 THR A C 1
ATOM 745 O O . THR A 1 88 ? 3.601 -0.380 4.906 1.00 96.62 88 THR A O 1
ATOM 748 N N . GLY A 1 89 ? 3.788 -0.319 2.656 1.00 95.81 89 GLY A N 1
ATOM 749 C CA . GLY A 1 89 ? 4.928 -1.219 2.510 1.00 95.81 89 GLY A CA 1
ATOM 750 C C . GLY A 1 89 ? 4.677 -2.574 3.161 1.00 95.81 89 GLY A C 1
ATOM 751 O O . GLY A 1 89 ? 3.592 -3.143 3.050 1.00 95.81 89 GLY A O 1
ATOM 752 N N . ALA A 1 90 ? 5.642 -3.023 3.962 1.00 96.38 90 ALA A N 1
ATOM 753 C CA . ALA A 1 90 ? 5.574 -4.284 4.701 1.00 96.38 90 ALA A CA 1
ATOM 754 C C . ALA A 1 90 ? 4.309 -4.447 5.574 1.00 96.38 90 ALA A C 1
ATOM 756 O O . ALA A 1 90 ? 3.871 -5.570 5.818 1.00 96.38 90 ALA A O 1
ATOM 757 N N . ASN A 1 91 ? 3.688 -3.349 6.027 1.00 98.00 91 ASN A N 1
ATOM 758 C CA . ASN A 1 91 ? 2.426 -3.412 6.772 1.00 98.00 91 ASN A CA 1
ATOM 759 C C . ASN A 1 91 ? 1.259 -3.855 5.879 1.00 98.00 91 ASN A C 1
ATOM 761 O O . ASN A 1 91 ? 0.395 -4.605 6.326 1.00 98.00 91 ASN A O 1
ATOM 765 N N . ALA A 1 92 ? 1.238 -3.396 4.624 1.00 97.88 92 ALA A N 1
ATOM 766 C CA . ALA A 1 92 ? 0.235 -3.779 3.636 1.00 97.88 92 ALA A CA 1
ATOM 767 C C . ALA A 1 92 ? 0.421 -5.239 3.210 1.00 97.88 92 ALA A C 1
ATOM 769 O O . ALA A 1 92 ? -0.552 -5.992 3.198 1.00 97.88 92 ALA A O 1
ATOM 770 N N . ALA A 1 93 ? 1.666 -5.659 2.970 1.00 96.69 93 ALA A N 1
ATOM 771 C CA . ALA A 1 93 ? 2.001 -7.049 2.674 1.00 96.69 93 ALA A CA 1
ATOM 772 C C . ALA A 1 93 ? 1.581 -7.995 3.815 1.00 96.69 93 ALA A C 1
ATOM 774 O O . ALA A 1 93 ? 0.957 -9.030 3.574 1.00 96.69 93 ALA A O 1
ATOM 775 N N . CYS A 1 94 ? 1.854 -7.620 5.071 1.00 97.50 94 CYS A N 1
ATOM 776 C CA . CYS A 1 94 ? 1.427 -8.395 6.236 1.00 97.50 94 CYS A CA 1
ATOM 777 C C . CYS A 1 94 ? -0.100 -8.473 6.348 1.00 97.50 94 CYS A C 1
ATOM 779 O O . CYS A 1 94 ? -0.643 -9.574 6.447 1.00 97.50 94 CYS A O 1
ATOM 781 N N . PHE A 1 95 ? -0.798 -7.333 6.276 1.00 97.81 95 PHE A N 1
ATOM 782 C CA . PHE A 1 95 ? -2.261 -7.300 6.305 1.00 97.81 95 PHE A CA 1
ATOM 783 C C . PHE A 1 95 ? -2.858 -8.196 5.214 1.00 97.81 95 PHE A C 1
ATOM 785 O O . PHE A 1 95 ? -3.708 -9.035 5.501 1.00 97.81 95 PHE A O 1
ATOM 792 N N . TYR A 1 96 ? -2.351 -8.100 3.984 1.00 96.50 96 TYR A N 1
ATOM 793 C CA . TYR A 1 96 ? -2.797 -8.944 2.882 1.00 96.50 96 TYR A CA 1
ATOM 794 C C . TYR A 1 96 ? -2.544 -10.438 3.139 1.00 96.50 96 TYR A C 1
ATOM 796 O O . TYR A 1 96 ? -3.407 -11.266 2.863 1.00 96.50 96 TYR A O 1
ATOM 804 N N . SER A 1 97 ? -1.403 -10.808 3.731 1.00 95.19 97 SER A N 1
ATOM 805 C CA . SER A 1 97 ? -1.144 -12.198 4.133 1.00 95.19 97 SER A CA 1
ATOM 806 C C . SER A 1 97 ? -2.185 -12.711 5.135 1.00 95.19 97 SER A C 1
ATOM 808 O O . SER A 1 97 ? -2.650 -13.845 5.014 1.00 95.19 97 SER A O 1
ATOM 810 N N . LEU A 1 98 ? -2.586 -11.883 6.106 1.00 96.75 98 LEU A N 1
ATOM 811 C CA . LEU A 1 98 ? -3.634 -12.228 7.072 1.00 96.75 98 LEU A CA 1
ATOM 812 C C . LEU A 1 98 ? -5.001 -12.380 6.400 1.00 96.75 98 LEU A C 1
ATOM 814 O O . LEU A 1 98 ? -5.731 -13.319 6.715 1.00 96.75 98 LEU A O 1
ATOM 818 N N . VAL A 1 99 ? -5.313 -11.509 5.439 1.00 95.00 99 VAL A N 1
ATOM 819 C CA . VAL A 1 99 ? -6.517 -11.604 4.607 1.00 95.00 99 VAL A CA 1
ATOM 820 C C . VAL A 1 99 ? -6.563 -12.937 3.856 1.00 95.00 99 VAL A C 1
ATOM 822 O O . VAL A 1 99 ? -7.529 -13.685 3.991 1.00 95.00 99 VAL A O 1
ATOM 825 N N . GLN A 1 100 ? -5.487 -13.302 3.151 1.00 92.94 100 GLN A N 1
ATOM 826 C CA . GLN A 1 100 ? -5.410 -14.566 2.404 1.00 92.94 100 GLN A CA 1
ATOM 827 C C . GLN A 1 100 ? -5.541 -15.798 3.315 1.00 92.94 100 GLN A C 1
ATOM 829 O O . GLN A 1 100 ? -6.099 -16.821 2.915 1.00 92.94 100 GLN A O 1
ATOM 834 N N . LYS A 1 101 ? -5.072 -15.690 4.563 1.00 94.38 101 LYS A N 1
ATOM 835 C CA . LYS A 1 101 ? -5.214 -16.720 5.604 1.00 94.38 101 LYS A CA 1
ATOM 836 C C . LYS A 1 101 ? -6.577 -16.704 6.304 1.00 94.38 101 LYS A C 1
ATOM 838 O O . LYS A 1 101 ? -6.801 -17.541 7.173 1.00 94.38 101 LYS A O 1
ATOM 843 N N . LYS A 1 102 ? -7.480 -15.789 5.934 1.00 94.81 102 LYS A N 1
ATOM 844 C CA . LYS A 1 102 ? -8.802 -15.585 6.552 1.00 94.81 102 LYS A CA 1
ATOM 845 C C . LYS A 1 102 ? -8.729 -15.281 8.053 1.00 94.81 102 LYS A C 1
ATOM 847 O O . LYS A 1 102 ? -9.573 -15.723 8.823 1.00 94.81 102 LYS A O 1
ATOM 852 N N . LEU A 1 103 ? -7.705 -14.536 8.466 1.00 96.38 103 LEU A N 1
ATOM 853 C CA . LEU A 1 103 ? -7.478 -14.144 9.863 1.00 96.38 103 LEU A CA 1
ATOM 854 C C . LEU A 1 103 ? -7.986 -12.728 10.178 1.00 96.38 103 LEU A C 1
ATOM 856 O O . LEU A 1 103 ? -7.839 -12.258 11.306 1.00 96.38 103 LEU A O 1
ATOM 860 N N . ILE A 1 104 ? -8.573 -12.047 9.190 1.00 96.69 104 ILE A N 1
ATOM 861 C CA . ILE A 1 104 ? -9.168 -10.723 9.365 1.00 96.69 104 ILE A CA 1
ATOM 862 C C . ILE A 1 104 ? -10.639 -10.850 9.751 1.00 96.69 104 ILE A C 1
ATOM 864 O O . ILE A 1 104 ? -11.415 -11.511 9.061 1.00 96.69 104 ILE A O 1
ATOM 868 N N . ASN A 1 105 ? -11.019 -10.186 10.843 1.00 96.12 105 ASN A N 1
ATOM 869 C CA . ASN A 1 105 ? -12.416 -10.015 11.212 1.00 96.12 105 ASN A CA 1
ATOM 870 C C . ASN A 1 105 ? -13.024 -8.869 10.392 1.00 96.12 105 ASN A C 1
ATOM 872 O O . ASN A 1 105 ? -12.867 -7.695 10.734 1.00 96.12 105 ASN A O 1
ATOM 876 N N . TRP A 1 106 ? -13.706 -9.226 9.305 1.00 94.88 106 TRP A N 1
ATOM 877 C CA . TRP A 1 106 ? -14.330 -8.268 8.396 1.00 94.88 106 TRP A CA 1
ATOM 878 C C . TRP A 1 106 ? -15.549 -7.549 8.983 1.00 94.88 106 TRP A C 1
ATOM 880 O O . TRP A 1 106 ? -15.887 -6.478 8.487 1.00 94.88 106 TRP A O 1
ATOM 890 N N . ASP A 1 107 ? -16.152 -8.043 10.068 1.00 94.56 107 ASP A N 1
ATOM 891 C CA . ASP A 1 107 ? -17.279 -7.357 10.721 1.00 94.56 107 ASP A CA 1
ATOM 892 C C . ASP A 1 107 ? -16.848 -6.007 11.315 1.00 94.56 107 ASP A C 1
ATOM 894 O O . ASP A 1 107 ? -17.636 -5.071 11.390 1.00 94.56 107 ASP A O 1
ATOM 898 N N . LEU A 1 108 ? -15.562 -5.861 11.660 1.00 94.12 108 LEU A N 1
ATOM 899 C CA . LEU A 1 108 ? -14.972 -4.586 12.088 1.00 94.12 108 LEU A CA 1
ATOM 900 C C . LEU A 1 108 ? -14.812 -3.573 10.936 1.00 94.12 108 LEU A C 1
ATOM 902 O O . LEU A 1 108 ? -14.365 -2.451 11.165 1.00 94.12 108 LEU A O 1
ATOM 906 N N . PHE A 1 109 ? -15.133 -3.967 9.703 1.00 93.25 109 PHE A N 1
ATOM 907 C CA . PHE A 1 109 ? -15.009 -3.177 8.478 1.00 93.25 109 PHE A CA 1
ATOM 908 C C . PHE A 1 109 ? -16.365 -2.955 7.785 1.00 93.25 109 PHE A C 1
ATOM 910 O O . PHE A 1 109 ? -16.371 -2.590 6.611 1.00 93.25 109 PHE A O 1
ATOM 917 N N . SER A 1 110 ? -17.500 -3.161 8.467 1.00 84.38 110 SER A N 1
ATOM 918 C CA . SER A 1 110 ? -18.856 -3.104 7.883 1.00 84.38 110 SER A CA 1
ATOM 919 C C . SER A 1 110 ? -19.121 -1.862 7.024 1.00 84.38 110 SER A C 1
ATOM 921 O O . SER A 1 110 ? -19.679 -1.973 5.934 1.00 84.38 110 SER A O 1
ATOM 923 N N . ASP A 1 111 ? -18.642 -0.701 7.468 1.00 88.25 111 ASP A N 1
ATOM 924 C CA . ASP A 1 111 ? -18.845 0.598 6.808 1.00 88.25 111 ASP A CA 1
ATOM 925 C C . ASP A 1 111 ? -17.610 1.075 6.024 1.00 88.25 111 ASP A C 1
ATOM 927 O O . ASP A 1 111 ? -17.518 2.216 5.557 1.00 88.25 111 ASP A O 1
ATOM 931 N N . ALA A 1 112 ? -16.624 0.190 5.876 1.00 93.25 112 ALA A N 1
ATOM 932 C CA . ALA A 1 112 ? -15.366 0.473 5.220 1.00 93.25 112 ALA A CA 1
ATOM 933 C C . ALA A 1 112 ? -15.473 0.285 3.704 1.00 93.25 112 ALA A C 1
ATOM 935 O O . ALA A 1 112 ? -15.850 -0.767 3.192 1.00 93.25 112 ALA A O 1
ATOM 936 N N . ILE A 1 113 ? -15.009 1.279 2.952 1.00 92.12 113 ILE A N 1
ATOM 937 C CA . ILE A 1 113 ? -14.843 1.179 1.503 1.00 92.12 113 ILE A CA 1
ATOM 938 C C . ILE A 1 113 ? -13.358 1.052 1.186 1.00 92.12 113 ILE A C 1
ATOM 940 O O . ILE A 1 113 ? -12.557 1.907 1.571 1.00 92.12 113 ILE A O 1
ATOM 944 N N . LEU A 1 114 ? -12.985 0.032 0.413 1.00 93.69 114 LEU A N 1
ATOM 945 C CA . LEU A 1 114 ? -11.629 -0.105 -0.113 1.00 93.69 114 LEU A CA 1
ATOM 946 C C . LEU A 1 114 ? -11.253 1.135 -0.949 1.00 93.69 114 LEU A C 1
ATOM 948 O O . LEU A 1 114 ? -11.839 1.427 -1.993 1.00 93.69 114 LEU A O 1
ATOM 952 N N . GLY A 1 115 ? -10.286 1.903 -0.454 1.00 92.56 115 GLY A N 1
ATOM 953 C CA . GLY A 1 115 ? -9.913 3.210 -0.984 1.00 92.56 115 GLY A CA 1
ATOM 954 C C . GLY A 1 115 ? -8.787 3.159 -2.012 1.00 92.56 115 GLY A C 1
ATOM 955 O O . GLY A 1 115 ? -8.868 3.834 -3.047 1.00 92.56 115 GLY A O 1
ATOM 956 N N . ARG A 1 116 ? -7.729 2.400 -1.715 1.00 94.50 116 ARG A N 1
ATOM 957 C CA . ARG A 1 116 ? -6.548 2.226 -2.570 1.00 94.50 116 ARG A CA 1
ATOM 958 C C . ARG A 1 116 ? -5.919 0.862 -2.327 1.00 94.50 116 ARG A C 1
ATOM 960 O O . ARG A 1 116 ? -5.901 0.397 -1.191 1.00 94.50 116 ARG A O 1
ATOM 967 N N . PHE A 1 117 ? -5.362 0.287 -3.382 1.00 95.94 117 PHE A N 1
ATOM 968 C CA . PHE A 1 117 ? -4.571 -0.931 -3.332 1.00 95.94 117 PHE A CA 1
ATOM 969 C C . PHE A 1 117 ? -3.436 -0.814 -4.340 1.00 95.94 117 PHE A C 1
ATOM 971 O O . PHE A 1 117 ? -3.689 -0.529 -5.512 1.00 95.94 117 PHE A O 1
ATOM 978 N N . ASP A 1 118 ? -2.206 -1.016 -3.885 1.00 95.94 118 ASP A N 1
ATOM 979 C CA . ASP A 1 118 ? -1.031 -0.937 -4.744 1.00 95.94 118 ASP A CA 1
ATOM 980 C C . ASP A 1 118 ? -0.334 -2.289 -4.820 1.00 95.94 118 ASP A C 1
ATOM 982 O O . ASP A 1 118 ? -0.107 -2.941 -3.799 1.00 95.94 118 ASP A O 1
ATOM 986 N N . LEU A 1 119 ? 0.035 -2.667 -6.040 1.00 95.44 119 LEU A N 1
ATOM 987 C CA . LEU A 1 119 ? 0.852 -3.836 -6.332 1.00 95.44 119 LEU A CA 1
ATOM 988 C C . LEU A 1 119 ? 2.234 -3.412 -6.788 1.00 95.44 119 LEU A C 1
ATOM 990 O O . LEU A 1 119 ? 2.374 -2.445 -7.539 1.00 95.44 119 LEU A O 1
ATOM 994 N N . VAL A 1 120 ? 3.234 -4.182 -6.378 1.00 95.56 120 VAL A N 1
ATOM 995 C CA . VAL A 1 120 ? 4.621 -3.984 -6.765 1.00 95.56 120 VAL A CA 1
ATOM 996 C C . VAL A 1 120 ? 5.207 -5.280 -7.292 1.00 95.56 120 VAL A C 1
ATOM 998 O O . VAL A 1 120 ? 5.082 -6.329 -6.673 1.00 95.56 120 VAL A O 1
ATOM 1001 N N . TYR A 1 121 ? 5.885 -5.186 -8.429 1.00 95.31 121 TYR A N 1
ATOM 1002 C CA . TYR A 1 121 ? 6.757 -6.228 -8.950 1.00 95.31 121 TYR A CA 1
ATOM 1003 C C . TYR A 1 121 ? 8.182 -5.686 -9.000 1.00 95.31 121 TYR A C 1
ATOM 1005 O O . TYR A 1 121 ? 8.422 -4.577 -9.485 1.00 95.31 121 TYR A O 1
ATOM 1013 N N . SER A 1 122 ? 9.130 -6.469 -8.497 1.00 92.62 122 SER A N 1
ATOM 1014 C CA . SER A 1 122 ? 10.546 -6.113 -8.485 1.00 92.62 122 SER A CA 1
ATOM 1015 C C . SER A 1 122 ? 11.347 -7.151 -9.250 1.00 92.62 122 SER A C 1
ATOM 1017 O O . SER A 1 122 ? 11.273 -8.343 -8.963 1.00 92.62 122 SER A O 1
ATOM 1019 N N . ARG A 1 123 ? 12.155 -6.690 -10.203 1.00 91.69 123 ARG A N 1
ATOM 1020 C CA . ARG A 1 123 ? 13.061 -7.534 -10.980 1.00 91.69 123 ARG A CA 1
ATOM 1021 C C . ARG A 1 123 ? 14.483 -7.033 -10.824 1.00 91.69 123 ARG A C 1
ATOM 1023 O O . ARG A 1 123 ? 14.806 -5.941 -11.283 1.00 91.69 123 ARG A O 1
ATOM 1030 N N . THR A 1 124 ? 15.343 -7.841 -10.220 1.00 91.69 124 THR A N 1
ATOM 1031 C CA . THR A 1 124 ? 16.777 -7.546 -10.179 1.00 91.69 124 THR A CA 1
ATOM 1032 C C . THR A 1 124 ? 17.357 -7.625 -11.588 1.00 91.69 124 THR A C 1
ATOM 1034 O O . THR A 1 124 ? 17.166 -8.616 -12.295 1.00 91.69 124 THR A O 1
ATOM 1037 N N . ASN A 1 125 ? 18.058 -6.573 -11.997 1.00 88.12 125 ASN A N 1
ATOM 1038 C CA . ASN A 1 125 ? 18.756 -6.523 -13.270 1.00 88.12 125 ASN A CA 1
ATOM 1039 C C . ASN A 1 125 ? 19.948 -7.481 -13.230 1.00 88.12 125 ASN A C 1
ATOM 1041 O O . ASN A 1 125 ? 20.700 -7.543 -12.252 1.00 88.12 125 ASN A O 1
ATOM 1045 N N . ASN A 1 126 ? 20.122 -8.241 -14.306 1.00 89.56 126 ASN A N 1
ATOM 1046 C CA . ASN A 1 126 ? 21.194 -9.213 -14.440 1.00 89.56 126 ASN A CA 1
ATOM 1047 C C . ASN A 1 126 ? 22.018 -8.897 -15.691 1.00 89.56 126 ASN A C 1
ATOM 1049 O O . ASN A 1 126 ? 21.646 -9.332 -16.780 1.00 89.56 126 ASN A O 1
ATOM 1053 N N . PRO A 1 127 ? 23.172 -8.219 -15.559 1.00 84.38 127 PRO A N 1
ATOM 1054 C CA . PRO A 1 127 ? 24.003 -7.835 -16.700 1.00 84.38 127 PRO A CA 1
ATOM 1055 C C . PRO A 1 127 ? 24.483 -9.003 -17.572 1.00 84.38 127 PRO A C 1
ATOM 1057 O O . PRO A 1 127 ? 24.872 -8.788 -18.714 1.00 84.38 127 PRO A O 1
ATOM 1060 N N . LYS A 1 128 ? 24.472 -10.242 -17.055 1.00 88.38 128 LYS A N 1
ATOM 1061 C CA . LYS A 1 128 ? 24.865 -11.436 -17.821 1.00 88.38 128 LYS A CA 1
ATOM 1062 C C . LYS A 1 128 ? 23.770 -11.928 -18.771 1.00 88.38 128 LYS A C 1
ATOM 1064 O O . LYS A 1 128 ? 24.068 -12.673 -19.697 1.00 88.38 128 LYS A O 1
ATOM 1069 N N . VAL A 1 129 ? 22.513 -11.571 -18.510 1.00 90.94 129 VAL A N 1
ATOM 1070 C CA . VAL A 1 129 ? 21.333 -12.085 -19.232 1.00 90.94 129 VAL A CA 1
ATOM 1071 C C . VAL A 1 129 ? 20.556 -10.954 -19.910 1.00 90.94 129 VAL A C 1
ATOM 1073 O O . VAL A 1 129 ? 19.939 -11.152 -20.959 1.00 90.94 129 VAL A O 1
ATOM 1076 N N . ASP A 1 130 ? 20.594 -9.758 -19.332 1.00 90.88 130 ASP A N 1
ATOM 1077 C CA . ASP A 1 130 ? 19.828 -8.610 -19.787 1.00 90.88 130 ASP A CA 1
ATOM 1078 C C . ASP A 1 130 ? 20.436 -8.017 -21.052 1.00 90.88 130 ASP A C 1
ATOM 1080 O O . ASP A 1 130 ? 21.582 -7.578 -21.086 1.00 90.88 130 ASP A O 1
ATOM 1084 N N . LYS A 1 131 ? 19.624 -7.971 -22.111 1.00 93.06 131 LYS A N 1
ATOM 1085 C CA . LYS A 1 131 ? 20.036 -7.447 -23.421 1.00 93.06 131 LYS A CA 1
ATOM 1086 C C . LYS A 1 131 ? 20.160 -5.923 -23.448 1.00 93.06 131 LYS A C 1
ATOM 1088 O O . LYS A 1 131 ? 20.775 -5.382 -24.360 1.00 93.06 131 LYS A O 1
ATOM 1093 N N . ILE A 1 132 ? 19.508 -5.235 -22.511 1.00 92.62 132 ILE A N 1
ATOM 1094 C CA . ILE A 1 132 ? 19.446 -3.774 -22.428 1.00 92.62 132 ILE A CA 1
A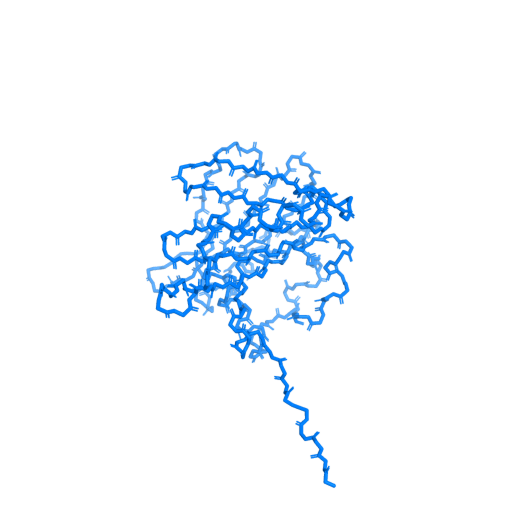TOM 1095 C C . ILE A 1 132 ? 19.468 -3.333 -20.963 1.00 92.62 132 ILE A C 1
ATOM 1097 O O . ILE A 1 132 ? 19.005 -4.064 -20.090 1.00 92.62 132 ILE A O 1
ATOM 1101 N N . SER A 1 133 ? 19.964 -2.122 -20.702 1.00 89.75 133 SER A N 1
ATOM 1102 C CA . SER A 1 133 ? 19.928 -1.518 -19.365 1.00 89.75 133 SER A CA 1
ATOM 1103 C C . SER A 1 133 ? 18.520 -1.052 -18.974 1.00 89.75 133 SER A C 1
ATOM 1105 O O . SER A 1 133 ? 17.669 -0.827 -19.841 1.00 89.75 133 SER A O 1
ATOM 1107 N N . GLY A 1 134 ? 18.292 -0.831 -17.672 1.00 89.12 134 GLY A N 1
ATOM 1108 C CA . GLY A 1 134 ? 17.049 -0.249 -17.153 1.00 89.12 134 GLY A CA 1
ATOM 1109 C C . GLY A 1 134 ? 16.730 1.106 -17.790 1.00 89.12 134 GLY A C 1
ATOM 1110 O O . GLY A 1 134 ? 15.613 1.329 -18.253 1.00 89.12 134 GLY A O 1
ATOM 1111 N N . TYR A 1 135 ? 17.737 1.967 -17.952 1.00 89.25 135 TYR A N 1
ATOM 1112 C CA . TYR A 1 135 ? 17.605 3.234 -18.677 1.00 89.25 135 TYR A CA 1
ATOM 1113 C C . TYR A 1 135 ? 17.076 3.053 -20.113 1.00 89.25 135 TYR A C 1
ATOM 1115 O O . TYR A 1 135 ? 16.084 3.680 -20.497 1.00 89.25 135 TYR A O 1
ATOM 1123 N N . VAL A 1 136 ? 17.691 2.164 -20.905 1.00 93.00 136 VAL A N 1
ATOM 1124 C CA . VAL A 1 136 ? 17.259 1.897 -22.291 1.00 93.00 136 VAL A CA 1
ATOM 1125 C C . VAL A 1 136 ? 15.857 1.282 -22.317 1.00 93.00 136 VAL A C 1
ATOM 1127 O O . VAL A 1 136 ? 15.037 1.652 -23.159 1.00 93.00 136 VAL A O 1
ATOM 1130 N N . PHE A 1 137 ? 15.546 0.388 -21.375 1.00 93.88 137 PHE A N 1
ATOM 1131 C CA . PHE A 1 137 ? 14.208 -0.178 -21.214 1.00 93.88 137 PHE A CA 1
ATOM 1132 C C . PHE A 1 137 ? 13.153 0.913 -20.978 1.00 93.88 137 PHE A C 1
ATOM 1134 O O . PHE A 1 137 ? 12.166 0.970 -21.712 1.00 93.88 137 PHE A O 1
ATOM 1141 N N . LEU A 1 138 ? 13.383 1.820 -20.022 1.00 94.25 138 LEU A N 1
ATOM 1142 C CA . LEU A 1 138 ? 12.460 2.911 -19.697 1.00 94.25 138 LEU A CA 1
ATOM 1143 C C . LEU A 1 138 ? 12.209 3.829 -20.903 1.00 94.25 138 LEU A C 1
ATOM 1145 O O . LEU A 1 138 ? 11.060 4.172 -21.192 1.00 94.25 138 LEU A O 1
ATOM 1149 N N . HIS A 1 139 ? 13.258 4.177 -21.654 1.00 94.69 139 HIS A N 1
ATOM 1150 C CA . HIS A 1 139 ? 13.134 4.966 -22.883 1.00 94.69 139 HIS A CA 1
ATOM 1151 C C . HIS A 1 139 ? 12.336 4.242 -23.975 1.00 94.69 139 HIS A C 1
ATOM 1153 O O . HIS A 1 139 ? 11.463 4.847 -24.607 1.00 94.69 139 HIS A O 1
ATOM 1159 N N . ASN A 1 140 ? 12.569 2.942 -24.163 1.00 95.38 140 ASN A N 1
ATOM 1160 C CA . ASN A 1 140 ? 11.808 2.129 -25.112 1.00 95.38 140 ASN A CA 1
ATOM 1161 C C . ASN A 1 140 ? 10.325 2.031 -24.722 1.00 95.38 140 ASN A C 1
ATOM 1163 O O . ASN A 1 140 ? 9.456 2.153 -25.589 1.00 95.38 140 ASN A O 1
ATOM 1167 N N . CYS A 1 141 ? 10.024 1.858 -23.432 1.00 94.81 141 CYS A N 1
ATOM 1168 C CA . CYS A 1 141 ? 8.659 1.886 -22.909 1.00 94.81 141 CYS A CA 1
ATOM 1169 C C . CYS A 1 141 ? 7.983 3.230 -23.183 1.00 94.81 141 CYS A C 1
ATOM 1171 O O . CYS A 1 141 ? 6.893 3.252 -23.750 1.00 94.81 141 CYS A O 1
ATOM 1173 N N . HIS A 1 142 ? 8.639 4.344 -22.851 1.00 95.12 142 HIS A N 1
ATOM 1174 C CA . HIS A 1 142 ? 8.101 5.683 -23.091 1.00 95.12 142 HIS A CA 1
ATOM 1175 C C . HIS A 1 142 ? 7.793 5.921 -24.576 1.00 95.12 142 HIS A C 1
ATOM 1177 O O . HIS A 1 142 ? 6.699 6.372 -24.909 1.00 95.12 142 HIS A O 1
ATOM 1183 N N . LYS A 1 143 ? 8.705 5.539 -25.483 1.00 95.19 143 LYS A N 1
ATOM 1184 C CA . LYS A 1 143 ? 8.484 5.647 -26.935 1.00 95.19 143 LYS A CA 1
ATOM 1185 C C . LYS A 1 143 ? 7.253 4.853 -27.383 1.00 95.19 143 LYS A C 1
ATOM 1187 O O . LYS A 1 143 ? 6.431 5.381 -28.124 1.00 95.19 143 LYS A O 1
ATOM 1192 N N . LYS A 1 144 ? 7.100 3.607 -26.920 1.00 95.44 144 LYS A N 1
ATOM 1193 C CA . LYS A 1 144 ? 5.924 2.776 -27.239 1.00 95.44 144 LYS A CA 1
ATOM 1194 C C . LYS A 1 144 ? 4.626 3.375 -26.698 1.00 95.44 144 LYS A C 1
ATOM 1196 O O . LYS A 1 144 ? 3.633 3.413 -27.416 1.00 95.44 144 LYS A O 1
ATOM 1201 N N . LEU A 1 145 ? 4.639 3.860 -25.458 1.00 94.31 145 LEU A N 1
ATOM 1202 C CA . LEU A 1 145 ? 3.471 4.469 -24.821 1.00 94.31 145 LEU A CA 1
ATOM 1203 C C . LEU A 1 145 ? 3.029 5.734 -25.559 1.00 94.31 145 LEU A C 1
ATOM 1205 O O . LEU A 1 145 ? 1.840 5.878 -25.847 1.00 94.31 145 LEU A O 1
ATOM 1209 N N . HIS A 1 146 ? 3.987 6.574 -25.952 1.00 91.06 146 HIS A N 1
ATOM 1210 C CA . HIS A 1 146 ? 3.734 7.773 -26.742 1.00 91.06 146 HIS A CA 1
ATOM 1211 C C . HIS A 1 146 ? 3.104 7.444 -28.104 1.00 91.06 146 HIS A C 1
ATOM 1213 O O . HIS A 1 146 ? 2.099 8.042 -28.467 1.00 91.06 146 HIS A O 1
ATOM 1219 N N . LEU A 1 147 ? 3.616 6.426 -28.811 1.00 93.00 147 LEU A N 1
ATOM 1220 C CA . LEU A 1 147 ? 3.025 5.951 -30.073 1.00 93.00 147 LEU A CA 1
ATOM 1221 C C . LEU A 1 147 ? 1.591 5.419 -29.911 1.00 93.00 147 LEU A C 1
ATOM 1223 O O . LEU A 1 147 ? 0.814 5.453 -30.858 1.00 93.00 147 LEU A O 1
ATOM 1227 N N . SER A 1 148 ? 1.234 4.937 -28.718 1.00 90.94 148 SER A N 1
ATOM 1228 C CA . SER A 1 148 ? -0.124 4.483 -28.386 1.00 90.94 148 SER A CA 1
ATOM 1229 C C . SER A 1 148 ? -1.023 5.572 -27.781 1.00 90.94 148 SER A C 1
ATOM 1231 O O . SER A 1 148 ? -2.074 5.245 -27.235 1.00 90.94 148 SER A O 1
ATOM 1233 N N . ASN A 1 149 ? -0.618 6.849 -27.832 1.00 88.75 149 ASN A N 1
ATOM 1234 C CA . ASN A 1 149 ? -1.325 7.987 -27.223 1.00 88.75 149 ASN A CA 1
ATOM 1235 C C . ASN A 1 149 ? -1.635 7.808 -25.724 1.00 88.75 149 ASN A C 1
ATOM 1237 O O . ASN A 1 149 ? -2.579 8.395 -25.192 1.00 88.75 149 ASN A O 1
ATOM 1241 N N . GLN A 1 150 ? -0.836 7.005 -25.019 1.00 88.81 150 GLN A N 1
ATOM 1242 C CA . GLN A 1 150 ? -0.944 6.881 -23.572 1.00 88.81 150 GLN A CA 1
ATOM 1243 C C . GLN A 1 150 ? -0.213 8.039 -22.900 1.00 88.81 150 GLN A C 1
ATOM 1245 O O . GLN A 1 150 ? 0.911 8.383 -23.266 1.00 88.81 150 GLN A O 1
ATOM 1250 N N . ASN A 1 151 ? -0.843 8.621 -21.880 1.00 90.44 151 ASN A N 1
ATOM 1251 C CA . ASN A 1 151 ? -0.222 9.670 -21.085 1.00 90.44 151 ASN A CA 1
ATOM 1252 C C . ASN A 1 151 ? 0.908 9.066 -20.242 1.00 90.44 151 ASN A C 1
ATOM 1254 O O . ASN A 1 151 ? 0.643 8.430 -19.221 1.00 90.44 151 ASN A O 1
ATOM 1258 N N . ALA A 1 152 ? 2.149 9.244 -20.680 1.00 94.06 152 ALA A N 1
ATOM 1259 C CA . ALA A 1 152 ? 3.334 8.803 -19.970 1.00 94.06 152 ALA A CA 1
ATOM 1260 C C . ALA A 1 152 ? 4.391 9.904 -19.984 1.00 94.06 152 ALA A C 1
ATOM 1262 O O . ALA A 1 152 ? 4.537 10.617 -20.974 1.00 94.06 152 ALA A O 1
ATOM 1263 N N . TYR A 1 153 ? 5.112 10.051 -18.879 1.00 93.56 153 TYR A N 1
ATOM 1264 C CA . TYR A 1 153 ? 6.125 11.088 -18.726 1.00 93.56 153 TYR A CA 1
ATOM 1265 C C . TYR A 1 153 ? 7.223 10.641 -17.770 1.00 93.56 153 TYR A C 1
ATOM 1267 O O . TYR A 1 153 ? 7.015 9.800 -16.892 1.00 93.56 153 TYR A O 1
ATOM 1275 N N . PHE A 1 154 ? 8.404 11.223 -17.939 1.00 93.56 154 PHE A N 1
ATOM 1276 C CA . PHE A 1 154 ? 9.518 11.004 -17.033 1.00 93.56 154 PHE A CA 1
ATOM 1277 C C . PHE A 1 154 ? 9.493 11.986 -15.865 1.00 93.56 154 PHE A C 1
ATOM 1279 O O . PHE A 1 154 ? 9.216 13.171 -16.027 1.00 93.56 154 PHE A O 1
ATOM 1286 N N . GLU A 1 155 ? 9.858 11.491 -14.690 1.00 91.44 155 GLU A N 1
ATOM 1287 C CA . GLU A 1 155 ? 10.194 12.289 -13.521 1.00 91.44 155 GLU A CA 1
ATOM 1288 C C . GLU A 1 155 ? 11.584 11.882 -13.043 1.00 91.44 155 GLU A C 1
ATOM 1290 O O . GLU A 1 155 ? 11.857 10.699 -12.839 1.00 91.44 155 GLU A O 1
ATOM 1295 N N . LYS A 1 156 ? 12.469 12.862 -12.864 1.00 86.50 156 LYS A N 1
ATOM 1296 C CA . LYS A 1 156 ? 13.790 12.647 -12.277 1.00 86.50 156 LYS A CA 1
ATOM 1297 C C . LYS A 1 156 ? 13.759 13.125 -10.832 1.00 86.50 156 LYS A C 1
ATOM 1299 O O . LYS A 1 156 ? 13.352 14.252 -10.566 1.00 86.50 156 LYS A O 1
ATOM 1304 N N . ASN A 1 157 ? 14.186 12.277 -9.908 1.00 80.56 157 ASN A N 1
ATOM 1305 C CA . ASN A 1 157 ? 14.335 12.630 -8.499 1.00 80.56 157 ASN A CA 1
ATOM 1306 C C . ASN A 1 157 ? 15.655 12.066 -7.949 1.00 80.56 157 ASN A C 1
ATOM 1308 O O . ASN A 1 157 ? 16.453 11.493 -8.692 1.00 80.56 157 ASN A O 1
ATOM 1312 N N . ASN A 1 158 ? 15.883 12.212 -6.644 1.00 77.00 158 ASN A N 1
ATOM 1313 C CA . ASN A 1 158 ? 17.116 11.761 -5.985 1.00 77.00 158 ASN A CA 1
ATOM 1314 C C . ASN A 1 158 ? 17.346 10.238 -6.080 1.00 77.00 158 ASN A C 1
ATOM 1316 O O . ASN A 1 158 ? 18.450 9.782 -5.812 1.00 77.00 158 ASN A O 1
ATOM 1320 N N . ARG A 1 159 ? 16.320 9.455 -6.446 1.00 72.44 159 ARG A N 1
ATOM 1321 C CA . ARG A 1 159 ? 16.390 7.999 -6.645 1.00 72.44 159 ARG A CA 1
ATOM 1322 C C . ARG A 1 159 ? 16.622 7.595 -8.103 1.00 72.44 159 ARG A C 1
ATOM 1324 O O . ARG A 1 159 ? 16.802 6.416 -8.367 1.00 72.44 159 ARG A O 1
ATOM 1331 N N . GLY A 1 160 ? 16.629 8.546 -9.039 1.00 81.50 160 GLY A N 1
ATOM 1332 C CA . GLY A 1 160 ? 16.877 8.294 -10.457 1.00 81.50 160 GLY A CA 1
ATOM 1333 C C . GLY A 1 160 ? 15.712 8.679 -11.368 1.00 81.50 160 GLY A C 1
ATOM 1334 O O . GLY A 1 160 ? 14.906 9.559 -11.054 1.00 81.50 160 GLY A O 1
ATOM 1335 N N . LEU A 1 161 ? 15.680 8.053 -12.546 1.00 88.31 161 LEU A N 1
ATOM 1336 C CA . LEU A 1 161 ? 14.666 8.268 -13.576 1.00 88.31 161 LEU A CA 1
ATOM 1337 C C . LEU A 1 161 ? 13.462 7.349 -13.331 1.00 88.31 161 LEU A C 1
ATOM 1339 O O . LEU A 1 161 ? 13.606 6.131 -13.254 1.00 88.31 161 LEU A O 1
ATOM 1343 N N . MET A 1 162 ? 12.270 7.933 -13.264 1.00 93.81 162 MET A N 1
ATOM 1344 C CA . MET A 1 162 ? 11.004 7.224 -13.114 1.00 93.81 162 MET A CA 1
ATOM 1345 C C . MET A 1 162 ? 10.101 7.519 -14.305 1.00 93.81 162 MET A C 1
ATOM 1347 O O . MET A 1 162 ? 9.804 8.674 -14.598 1.00 93.81 162 MET A O 1
ATOM 1351 N N . LEU A 1 163 ? 9.624 6.474 -14.970 1.00 95.56 163 LEU A N 1
ATOM 1352 C CA . LEU A 1 163 ? 8.543 6.554 -15.942 1.00 95.56 163 LEU A CA 1
ATOM 1353 C C . LEU A 1 163 ? 7.205 6.472 -15.206 1.00 95.56 163 LEU A C 1
ATOM 1355 O O . LEU A 1 163 ? 6.931 5.493 -14.512 1.00 95.56 163 LEU A O 1
ATOM 1359 N N . LYS A 1 164 ? 6.361 7.489 -15.362 1.00 95.62 164 LYS A N 1
ATOM 1360 C CA . LYS A 1 164 ? 4.991 7.515 -14.843 1.00 95.62 164 LYS A CA 1
ATOM 1361 C C . LYS A 1 164 ? 4.008 7.340 -15.988 1.00 95.62 164 LYS A C 1
ATOM 1363 O O . LYS A 1 164 ? 4.222 7.890 -17.065 1.00 95.62 164 LYS A O 1
ATOM 1368 N N . ILE A 1 165 ? 2.945 6.578 -15.752 1.00 95.38 165 ILE A N 1
ATOM 1369 C CA . ILE A 1 165 ? 1.897 6.287 -16.733 1.00 95.38 165 ILE A CA 1
ATOM 1370 C C . ILE A 1 165 ? 0.544 6.609 -16.094 1.00 95.38 165 ILE A C 1
ATOM 1372 O O . ILE A 1 165 ? 0.200 6.091 -15.026 1.00 95.38 165 ILE A O 1
ATOM 1376 N N . GLY A 1 166 ? -0.226 7.469 -16.753 1.00 92.19 166 GLY A N 1
ATOM 1377 C CA . GLY A 1 166 ? -1.474 8.025 -16.246 1.00 92.19 166 GLY A CA 1
ATOM 1378 C C . GLY A 1 166 ? -1.264 9.182 -15.264 1.00 92.19 166 GLY A C 1
ATOM 1379 O O . GLY A 1 166 ? -0.180 9.743 -15.132 1.00 92.19 166 GLY A O 1
ATOM 1380 N N . ASN A 1 167 ? -2.333 9.557 -14.559 1.00 88.44 167 ASN A N 1
ATOM 1381 C CA . ASN A 1 167 ? -2.312 10.639 -13.573 1.00 88.44 167 ASN A CA 1
ATOM 1382 C C . ASN A 1 167 ? -2.567 10.078 -12.169 1.00 88.44 167 ASN A C 1
ATOM 1384 O O . ASN A 1 167 ? -3.517 9.327 -11.967 1.00 88.44 167 ASN A O 1
ATOM 1388 N N . ARG A 1 168 ? -1.801 10.512 -11.163 1.00 85.00 168 ARG A N 1
ATOM 1389 C CA . ARG A 1 168 ? -1.972 10.088 -9.758 1.00 85.00 168 ARG A CA 1
ATOM 1390 C C . ARG A 1 168 ? -3.373 10.349 -9.166 1.00 85.00 168 ARG A C 1
ATOM 1392 O O . ARG A 1 168 ? -3.761 9.737 -8.168 1.00 85.00 168 ARG A O 1
ATOM 1399 N N . ARG A 1 169 ? -4.131 11.297 -9.729 1.00 85.94 169 ARG A N 1
ATOM 1400 C CA . ARG A 1 169 ? -5.525 11.593 -9.338 1.00 85.94 169 ARG A CA 1
ATOM 1401 C C . ARG A 1 169 ? -6.551 10.684 -10.022 1.00 85.94 169 ARG A C 1
ATOM 1403 O O . ARG A 1 169 ? -7.715 10.679 -9.606 1.00 85.94 169 ARG A O 1
ATOM 1410 N N . SER A 1 170 ? -6.148 9.965 -11.065 1.00 89.12 170 SER A N 1
ATOM 1411 C CA . SER A 1 170 ? -7.009 9.024 -11.780 1.00 89.12 170 SER A CA 1
ATOM 1412 C C . SER A 1 170 ? -7.181 7.714 -11.003 1.00 89.12 170 SER A C 1
ATOM 1414 O O . SER A 1 170 ? -6.660 7.557 -9.895 1.00 89.12 170 SER A O 1
ATOM 1416 N N . ASP A 1 171 ? -7.982 6.810 -11.555 1.00 90.88 171 ASP A N 1
ATOM 1417 C CA . ASP A 1 171 ? -8.354 5.542 -10.924 1.00 90.88 171 ASP A CA 1
ATOM 1418 C C . ASP A 1 171 ? -7.220 4.508 -10.974 1.00 90.88 171 ASP A C 1
ATOM 1420 O O . ASP A 1 171 ? -7.211 3.576 -10.173 1.00 90.88 171 ASP A O 1
ATOM 1424 N N . GLN A 1 172 ? -6.256 4.700 -11.877 1.00 92.31 172 GLN A N 1
ATOM 1425 C CA . GLN A 1 172 ? -5.066 3.868 -11.999 1.00 92.31 172 GLN A CA 1
ATOM 1426 C C . GLN A 1 172 ? -3.836 4.717 -12.319 1.00 92.31 172 GLN A C 1
ATOM 1428 O O . GLN A 1 172 ? -3.889 5.635 -13.137 1.00 92.31 172 GLN A O 1
ATOM 1433 N N . HIS A 1 173 ? -2.709 4.411 -11.696 1.00 94.81 173 HIS A N 1
ATOM 1434 C CA . HIS A 1 173 ? -1.456 5.102 -11.967 1.00 94.81 173 HIS A CA 1
ATOM 1435 C C . HIS A 1 173 ? -0.312 4.105 -11.869 1.00 94.81 173 HIS A C 1
ATOM 1437 O O . HIS A 1 173 ? -0.181 3.415 -10.863 1.00 94.81 173 HIS A O 1
ATOM 1443 N N . SER A 1 174 ? 0.504 4.014 -12.915 1.00 95.62 174 SER A N 1
ATOM 1444 C CA . SER A 1 174 ? 1.644 3.098 -12.920 1.00 95.62 174 SER A CA 1
ATOM 1445 C C . SER A 1 174 ? 2.958 3.854 -12.865 1.00 95.62 174 SER A C 1
ATOM 1447 O O . SER A 1 174 ? 3.084 4.957 -13.403 1.00 95.62 174 SER A O 1
ATOM 1449 N N . ARG A 1 175 ? 3.946 3.256 -12.206 1.00 95.19 175 ARG A N 1
ATOM 1450 C CA . ARG A 1 175 ? 5.310 3.778 -12.124 1.00 95.19 175 ARG A CA 1
ATOM 1451 C C . ARG A 1 175 ? 6.290 2.669 -12.445 1.00 95.19 175 ARG A C 1
ATOM 1453 O O . ARG A 1 175 ? 6.130 1.554 -11.963 1.00 95.19 175 ARG A O 1
ATOM 1460 N N . ILE A 1 176 ? 7.303 2.992 -13.235 1.00 95.31 176 ILE A N 1
ATOM 1461 C CA . ILE A 1 176 ? 8.430 2.108 -13.502 1.00 95.31 176 ILE A CA 1
ATOM 1462 C C . ILE A 1 176 ? 9.698 2.896 -13.226 1.00 95.31 176 ILE A C 1
ATOM 1464 O O . ILE A 1 176 ? 9.878 3.986 -13.767 1.00 95.31 176 ILE A O 1
ATOM 1468 N N . TYR A 1 177 ? 10.562 2.382 -12.366 1.00 93.19 177 TYR A N 1
ATOM 1469 C CA . TYR A 1 177 ? 11.812 3.046 -12.024 1.00 93.19 177 TYR A CA 1
ATOM 1470 C C . TYR A 1 177 ? 12.875 2.033 -11.644 1.00 93.19 177 TYR A C 1
ATOM 1472 O O . TYR A 1 177 ? 12.578 0.908 -11.249 1.00 93.19 177 TYR A O 1
ATOM 1480 N N . GLU A 1 178 ? 14.121 2.452 -11.781 1.00 88.69 178 GLU A N 1
ATOM 1481 C CA . GLU A 1 178 ? 15.261 1.691 -11.303 1.00 88.69 178 GLU A CA 1
ATOM 1482 C C . GLU A 1 178 ? 15.639 2.201 -9.913 1.00 88.69 178 GLU A C 1
ATOM 1484 O O . GLU A 1 178 ? 15.803 3.402 -9.704 1.00 88.69 178 GLU A O 1
ATOM 1489 N N . GLU A 1 179 ? 15.734 1.289 -8.954 1.00 84.75 179 GLU A N 1
ATOM 1490 C CA . GLU A 1 179 ? 16.243 1.557 -7.615 1.00 84.75 179 GLU A CA 1
ATOM 1491 C C . GLU A 1 179 ? 17.394 0.589 -7.352 1.00 84.75 179 GLU A C 1
ATOM 1493 O O . GLU A 1 179 ? 17.216 -0.632 -7.356 1.00 84.75 179 GLU A O 1
ATOM 1498 N N . MET A 1 180 ? 18.595 1.140 -7.161 1.00 82.44 180 MET A N 1
ATOM 1499 C CA . MET A 1 180 ? 19.844 0.376 -7.100 1.00 82.44 180 MET A CA 1
ATOM 1500 C C . MET A 1 180 ? 20.048 -0.464 -8.374 1.00 82.44 180 MET A C 1
ATOM 1502 O O . MET A 1 180 ? 20.304 0.099 -9.430 1.00 82.44 180 MET A O 1
ATOM 1506 N N . ASN A 1 181 ? 19.924 -1.791 -8.284 1.00 85.69 181 ASN A N 1
ATOM 1507 C CA . ASN A 1 181 ? 20.042 -2.731 -9.402 1.00 85.69 181 ASN A CA 1
ATOM 1508 C C . ASN A 1 181 ? 18.715 -3.474 -9.656 1.00 85.69 181 ASN A C 1
ATOM 1510 O O . ASN A 1 181 ? 18.705 -4.614 -10.117 1.00 85.69 181 ASN A O 1
ATOM 1514 N N . THR A 1 182 ? 17.587 -2.868 -9.290 1.00 89.81 182 THR A N 1
ATOM 1515 C CA . THR A 1 182 ? 16.264 -3.483 -9.398 1.00 89.81 182 THR A CA 1
ATOM 1516 C C . THR A 1 182 ? 15.331 -2.568 -10.169 1.00 89.81 182 THR A C 1
ATOM 1518 O O . THR A 1 182 ? 15.144 -1.404 -9.818 1.00 89.81 182 THR A O 1
ATOM 1521 N N . LEU A 1 183 ? 14.699 -3.116 -11.200 1.00 92.38 183 LEU A N 1
ATOM 1522 C CA . LEU A 1 183 ? 13.602 -2.471 -11.896 1.00 92.38 183 LEU A CA 1
ATOM 1523 C C . LEU A 1 183 ? 12.305 -2.742 -11.128 1.00 92.38 183 LEU A C 1
ATOM 1525 O O . LEU A 1 183 ? 11.878 -3.892 -10.994 1.00 92.38 183 LEU A O 1
ATOM 1529 N N . ARG A 1 184 ? 11.697 -1.680 -10.602 1.00 93.88 184 ARG A N 1
ATOM 1530 C CA . ARG A 1 184 ? 10.448 -1.724 -9.839 1.00 93.88 184 ARG A CA 1
ATOM 1531 C C . ARG A 1 184 ? 9.294 -1.252 -10.705 1.00 93.88 184 ARG A C 1
ATOM 1533 O O . ARG A 1 184 ? 9.379 -0.217 -11.365 1.00 93.88 184 ARG A O 1
ATOM 1540 N N . PHE A 1 185 ? 8.210 -2.010 -10.663 1.00 95.88 185 PHE A N 1
ATOM 1541 C CA . PHE A 1 185 ? 6.947 -1.727 -11.325 1.00 95.88 185 PHE A CA 1
ATOM 1542 C C . PHE A 1 185 ? 5.891 -1.587 -10.247 1.00 95.88 185 PHE A C 1
ATOM 1544 O O . PHE A 1 185 ? 5.707 -2.504 -9.455 1.00 95.88 185 PHE A O 1
ATOM 1551 N N . GLU A 1 186 ? 5.195 -0.462 -10.221 1.00 95.88 186 GLU A N 1
ATOM 1552 C CA . GLU A 1 186 ? 4.130 -0.213 -9.257 1.00 95.88 186 GLU A CA 1
ATOM 1553 C C . GLU A 1 186 ? 2.838 0.095 -9.995 1.00 95.88 186 GLU A C 1
ATOM 1555 O O . GLU A 1 186 ? 2.824 0.946 -10.888 1.00 95.88 186 GLU A O 1
ATOM 1560 N N . LEU A 1 187 ? 1.756 -0.559 -9.585 1.00 95.38 187 LEU A N 1
ATOM 1561 C CA . LEU A 1 187 ? 0.401 -0.305 -10.048 1.00 95.38 187 LEU A CA 1
ATOM 1562 C C . LEU A 1 187 ? -0.436 0.177 -8.868 1.00 95.38 187 LEU A C 1
ATOM 1564 O O . LEU A 1 187 ? -0.751 -0.591 -7.967 1.00 95.38 187 LEU A O 1
ATOM 1568 N N . GLU A 1 188 ? -0.816 1.447 -8.898 1.00 96.38 188 GLU A N 1
ATOM 1569 C CA . GLU A 1 188 ? -1.710 2.066 -7.925 1.00 96.38 188 GLU A CA 1
ATOM 1570 C C . GLU A 1 188 ? -3.153 2.004 -8.430 1.00 96.38 188 GLU A C 1
ATOM 1572 O O . GLU A 1 188 ? -3.452 2.555 -9.490 1.00 96.38 188 GLU A O 1
ATOM 1577 N N . MET A 1 189 ? -4.046 1.371 -7.662 1.00 95.00 189 MET A N 1
ATOM 1578 C CA . MET A 1 189 ? -5.460 1.165 -8.003 1.00 95.00 189 MET A CA 1
ATOM 1579 C C . MET A 1 189 ? -6.377 1.890 -7.017 1.00 95.00 189 MET A C 1
ATOM 1581 O O . MET A 1 189 ? -6.208 1.791 -5.802 1.00 95.00 189 MET A O 1
ATOM 1585 N N . LYS A 1 190 ? -7.370 2.626 -7.524 1.00 93.19 190 LYS A N 1
ATOM 1586 C CA . LYS A 1 190 ? -8.287 3.465 -6.733 1.00 93.19 190 LYS A CA 1
ATOM 1587 C C . LYS A 1 190 ? -9.705 3.478 -7.314 1.00 93.19 190 LYS A C 1
ATOM 1589 O O . LYS A 1 190 ? -9.948 3.036 -8.434 1.00 93.19 190 LYS A O 1
ATOM 1594 N N . LYS A 1 191 ? -10.636 4.086 -6.565 1.00 88.19 191 LYS A N 1
ATOM 1595 C CA . LYS A 1 191 ? -11.963 4.537 -7.037 1.00 88.19 191 LYS A CA 1
ATOM 1596 C C . LYS A 1 191 ? -12.779 3.437 -7.733 1.00 88.19 191 LYS A C 1
ATOM 1598 O O . LYS A 1 191 ? -13.160 2.481 -7.076 1.00 88.19 191 LYS A O 1
ATOM 1603 N N . THR A 1 192 ? -13.139 3.583 -9.009 1.00 86.81 192 THR A N 1
ATOM 1604 C CA . THR A 1 192 ? -13.991 2.605 -9.704 1.00 86.81 192 THR A CA 1
ATOM 1605 C C . THR A 1 192 ? -13.191 1.411 -10.198 1.00 86.81 192 THR A C 1
ATOM 1607 O O . THR A 1 192 ? -13.72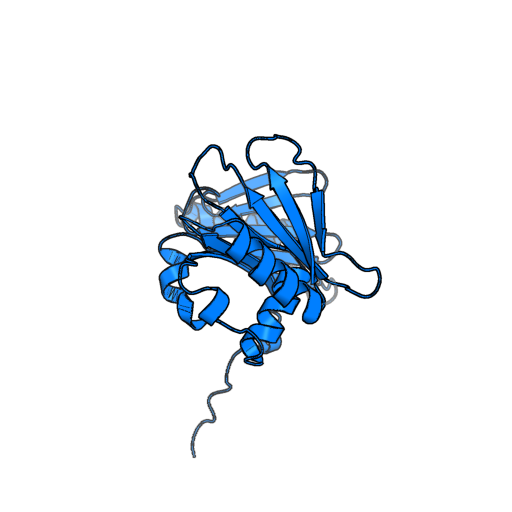7 0.307 -10.262 1.00 86.81 192 THR A O 1
ATOM 1610 N N . PHE A 1 193 ? -11.901 1.609 -10.483 1.00 87.62 193 PHE A N 1
ATOM 1611 C CA . PHE A 1 193 ? -11.018 0.544 -10.939 1.00 87.62 193 PHE A CA 1
ATOM 1612 C C . PHE A 1 193 ? -10.899 -0.550 -9.881 1.00 87.62 193 PHE A C 1
ATOM 1614 O O . PHE A 1 193 ? -11.172 -1.710 -10.165 1.00 87.62 193 PHE A O 1
ATOM 1621 N N . ILE A 1 194 ? -10.614 -0.167 -8.636 1.00 89.12 194 ILE A N 1
ATOM 1622 C CA . ILE A 1 194 ? -10.434 -1.118 -7.533 1.00 89.12 194 ILE A CA 1
ATOM 1623 C C . ILE A 1 194 ? -11.707 -1.902 -7.172 1.00 89.12 194 ILE A C 1
ATOM 1625 O O . ILE A 1 194 ? -11.612 -3.038 -6.723 1.00 89.12 194 ILE A O 1
ATOM 1629 N N . LYS A 1 195 ? -12.907 -1.364 -7.442 1.00 84.38 195 LYS A N 1
ATOM 1630 C CA . LYS A 1 195 ? -14.176 -2.087 -7.214 1.00 84.38 195 LYS A CA 1
ATOM 1631 C C . LYS A 1 195 ? -14.280 -3.368 -8.044 1.00 84.38 195 LYS A C 1
ATOM 1633 O O . LYS A 1 195 ? -14.907 -4.330 -7.609 1.00 84.38 195 LYS A O 1
ATOM 1638 N N . LYS A 1 196 ? -13.635 -3.407 -9.215 1.00 83.81 196 LYS A N 1
ATOM 1639 C CA . LYS A 1 196 ? -13.557 -4.610 -10.063 1.00 83.81 196 LYS A CA 1
ATOM 1640 C C . LYS A 1 196 ? -12.701 -5.717 -9.442 1.00 83.81 196 LYS A C 1
ATOM 1642 O O . LYS A 1 196 ? -12.786 -6.859 -9.870 1.00 83.81 196 LYS A O 1
ATOM 1647 N N . TYR A 1 197 ? -11.905 -5.364 -8.439 1.00 81.44 197 TYR A N 1
ATOM 1648 C CA . TYR A 1 197 ? -10.930 -6.218 -7.779 1.00 81.44 197 TYR A CA 1
ATOM 1649 C C . TYR A 1 197 ? -11.225 -6.371 -6.282 1.00 81.44 197 TYR A C 1
ATOM 1651 O O . TYR A 1 197 ? -10.326 -6.668 -5.505 1.00 81.44 197 TYR A O 1
ATOM 1659 N N . HIS A 1 198 ? -12.478 -6.170 -5.856 1.00 71.81 198 HIS A N 1
ATOM 1660 C CA . HIS A 1 198 ? -12.865 -6.332 -4.450 1.00 71.81 198 HIS A CA 1
ATOM 1661 C C . HIS A 1 198 ? -12.594 -7.752 -3.932 1.00 71.81 198 HIS A C 1
ATOM 1663 O O . HIS A 1 198 ? -12.281 -7.908 -2.763 1.00 71.81 198 HIS A O 1
ATOM 1669 N N . THR A 1 199 ? -12.619 -8.759 -4.814 1.00 74.19 199 THR A N 1
ATOM 1670 C CA . THR A 1 199 ? -12.281 -10.159 -4.508 1.00 74.19 199 THR A CA 1
ATOM 1671 C C . THR A 1 199 ? -10.796 -10.402 -4.236 1.00 74.19 199 THR A C 1
ATOM 1673 O O . THR A 1 199 ? -10.404 -11.543 -4.004 1.00 74.19 199 THR A O 1
ATOM 1676 N N . LEU A 1 200 ? -9.938 -9.384 -4.378 1.00 71.69 200 LEU A N 1
ATOM 1677 C CA . LEU A 1 200 ? -8.541 -9.492 -3.957 1.00 71.69 200 LEU A CA 1
ATOM 1678 C C . LEU A 1 200 ? -8.423 -9.528 -2.429 1.00 71.69 200 LEU A C 1
ATOM 1680 O O . LEU A 1 200 ? -7.427 -10.041 -1.926 1.00 71.69 200 LEU A O 1
ATOM 1684 N N . LEU A 1 201 ? -9.414 -8.993 -1.712 1.00 77.25 201 LEU A N 1
ATOM 1685 C CA . LEU A 1 201 ? -9.511 -9.054 -0.259 1.00 77.25 201 LEU A CA 1
ATOM 1686 C C . LEU A 1 201 ? -10.495 -10.141 0.191 1.00 77.25 201 LEU A C 1
ATOM 1688 O O . LEU A 1 201 ? -11.447 -10.428 -0.566 1.00 77.25 201 LEU A O 1
#

Sequence (201 aa):
MDKQKLKVNFESENLEVDYVSFKFQDLENSERIKLANYFYEIGFNSYQESGKLKEPIRNPMFITSKNRYQIVFVIDNSRWPGTLLKFTGANAACFYSLVQKKLINWDLFSDAILGRFDLVYSRTNNPKVDKISGYVFLHNCHKKLHLSNQNAYFEKNNRGLMLKIGNRRSDQHSRIYEEMNTLRFELEMKKTFIKKYHTLL

Secondary structure (DSSP, 8-state):
---------TTTTTEEEEEEEEEESS--HHHHHHHHHHHHHTTEEEEEEETT-SS---EEEE--TT--EEEEEEES-TTSSSEEEEEETHHHHHHHHHHHTT-S-GGGGTTEEEEEEEEEEEEE--TTT-SS-HHHHHHHHHHHHHHTT--EEEEEETTEEEEEES-TTSSEEEEEEEETTEEEEEEEEEHHHHHTTGGG-

Foldseek 3Di:
DDDPPPPDDCVNVQKAWFKWKKWFQDQDPVLVLVVQVVVLVVQEWEWEWELVDPDTDTHTDGDDPRRDHYWYWHANNPVGHTIMIMGGGVRRRVVLVCVVVVVDDCVSCPRIDTFKIKMKHKDFADPVPDPDALVVVLVVVVVVCVVVVWDWDWDQDPQGIKIKTDDPPDQWIWIWDDGPRMTMIMIMGGDPRCVVVPVSD

Radius of gyration: 19.3 Å; chains: 1; bounding box: 44×55×52 Å

pLDDT: mean 90.24, std 10.04, range [39.34, 98.62]